Protein AF-A0A6P1D2X2-F1 (afdb_monomer)

Secondary structure (DSSP, 8-state):
---PPPPPPPBPTT-B-EEEE-SSEEEEEEEBTTS-EEEEEEESSS--B---EES-SS--B-TT-BEEEEEETTEEEEEEEBTTS-EEEEEEETT-PPPPPEEEPBSPBPTTS-EEEEEETTEEEEEEEBTTS-EEEEEESSSSS---BEE---------------PPPPP-PPPP-

pLDDT: mean 82.68, std 16.11, range [37.94, 97.38]

Radius of gyration: 24.92 Å; Cα contacts (8 Å, |Δi|>4): 404; chains: 1; bounding box: 84×67×64 Å

Nearest PDB structures (foldseek):
  7c37-assembly1_A  TM=6.778E-01  e=1.440E-03  Orbilia oligospora ATCC 24927
  4a08-assembly1_A  TM=5.920E-01  e=8.560E-02  Homo sapiens
  1mz5-assembly1_A  TM=5.618E-01  e=4.188E-02  Trypanosoma rangeli
  6dsz-assembly2_B  TM=4.870E-01  e=1.163E-01  Homo sapiens
  6vbu-assembly1_7  TM=4.696E-01  e=3.068E-01  Bos taurus

Foldseek 3Di:
DPPPDPPAFAFQPLWDKEWDDDPFKIWIWTAGPQQWIWIWIAGPVHGDIHDIATQADPARQDSLWAKYWEDAPQKIKIWIQGPQQWIWIWMDGHVGHIDHIDTAAAARFDSNFHKYKYQDPQGIKIWTAGPVGFIWIWGDNHRPDIDHTGTDDDPPPPPDPDDPPPDDDDDDDDDDD

Structure (mmCIF, N/CA/C/O backbone):
data_AF-A0A6P1D2X2-F1
#
_entry.id   AF-A0A6P1D2X2-F1
#
loop_
_atom_site.group_PDB
_atom_site.id
_atom_site.type_symbol
_atom_site.label_atom_id
_atom_site.label_alt_id
_atom_site.label_comp_id
_atom_site.label_asym_id
_atom_site.label_entity_id
_atom_site.label_seq_id
_atom_site.pdbx_PDB_ins_code
_atom_site.Cartn_x
_atom_site.Cartn_y
_atom_site.Cartn_z
_atom_site.occupancy
_atom_site.B_iso_or_equiv
_atom_site.auth_seq_id
_atom_site.auth_comp_id
_atom_site.auth_asym_id
_atom_site.auth_atom_id
_atom_site.pdbx_PDB_model_num
ATOM 1 N N . MET A 1 1 ? 23.076 -18.087 -27.724 1.00 41.69 1 MET A N 1
ATOM 2 C CA . MET A 1 1 ? 21.926 -18.145 -26.799 1.00 41.69 1 MET A CA 1
ATOM 3 C C . MET A 1 1 ? 21.366 -16.744 -26.681 1.00 41.69 1 MET A C 1
ATOM 5 O O . MET A 1 1 ? 22.052 -15.882 -26.153 1.00 41.69 1 MET A O 1
ATOM 9 N N . VAL A 1 2 ? 20.191 -16.488 -27.254 1.00 37.94 2 VAL A N 1
ATOM 10 C CA . VAL A 1 2 ? 19.490 -15.216 -27.047 1.00 37.94 2 VAL A CA 1
ATOM 11 C C . VAL A 1 2 ? 18.830 -15.334 -25.680 1.00 37.94 2 VAL A C 1
ATOM 13 O O . VAL A 1 2 ? 17.898 -16.116 -25.519 1.00 37.94 2 VAL A O 1
ATOM 16 N N . SER A 1 3 ? 19.379 -14.650 -24.677 1.00 42.06 3 SER A N 1
ATOM 17 C CA . SER A 1 3 ? 18.699 -14.500 -23.394 1.00 42.06 3 SER A CA 1
ATOM 18 C C . SER A 1 3 ? 17.451 -13.674 -23.674 1.00 42.06 3 SER A C 1
ATOM 20 O O . SER A 1 3 ? 17.563 -12.496 -24.009 1.00 42.06 3 SER A O 1
ATOM 22 N N . ALA A 1 4 ? 16.276 -14.301 -23.631 1.00 45.00 4 ALA A N 1
ATOM 23 C CA . ALA A 1 4 ? 15.026 -13.561 -23.645 1.00 45.00 4 ALA A CA 1
ATOM 24 C C . ALA A 1 4 ? 15.071 -12.583 -22.465 1.00 45.00 4 ALA A C 1
ATOM 26 O O . ALA A 1 4 ? 15.400 -12.985 -21.346 1.00 45.00 4 ALA A O 1
ATOM 27 N N . LEU A 1 5 ? 14.811 -11.299 -22.725 1.00 46.22 5 LEU A N 1
ATOM 28 C CA . LEU A 1 5 ? 14.536 -10.349 -21.651 1.00 46.22 5 LEU A CA 1
ATOM 29 C C . LEU A 1 5 ? 13.435 -10.970 -20.778 1.00 46.22 5 LEU A C 1
ATOM 31 O O . LEU A 1 5 ? 12.485 -11.519 -21.349 1.00 46.22 5 LEU A O 1
ATOM 35 N N . PRO A 1 6 ? 13.554 -10.953 -19.438 1.00 49.97 6 PRO A N 1
ATOM 36 C CA . PRO A 1 6 ? 12.459 -11.411 -18.599 1.00 49.97 6 PRO A CA 1
ATOM 37 C C . PRO A 1 6 ? 11.211 -10.630 -19.011 1.00 49.97 6 PRO A C 1
ATOM 39 O O . PRO A 1 6 ? 11.252 -9.402 -19.112 1.00 49.97 6 PRO A O 1
ATOM 42 N N . ALA A 1 7 ? 10.139 -11.349 -19.346 1.00 63.25 7 ALA A N 1
ATOM 43 C CA . ALA A 1 7 ? 8.885 -10.720 -19.724 1.00 63.25 7 ALA A CA 1
ATOM 44 C C . ALA A 1 7 ? 8.462 -9.789 -18.583 1.00 63.25 7 ALA A C 1
ATOM 46 O O . ALA A 1 7 ? 8.451 -10.198 -17.419 1.00 63.25 7 ALA A O 1
ATOM 47 N N . LEU A 1 8 ? 8.173 -8.529 -18.910 1.00 69.88 8 LEU A N 1
ATOM 48 C CA . LEU A 1 8 ? 7.633 -7.602 -17.925 1.00 69.88 8 LEU A CA 1
ATOM 49 C C . LEU A 1 8 ? 6.311 -8.181 -17.395 1.00 69.88 8 LEU A C 1
ATOM 51 O O . LEU A 1 8 ? 5.526 -8.695 -18.197 1.00 69.88 8 LEU A O 1
ATOM 55 N N . PRO A 1 9 ? 6.060 -8.113 -16.077 1.00 79.94 9 PRO A N 1
ATOM 56 C CA . PRO A 1 9 ? 4.808 -8.591 -15.502 1.00 79.94 9 PRO A CA 1
ATOM 57 C C . PRO A 1 9 ? 3.631 -7.865 -16.160 1.00 79.94 9 PRO A C 1
ATOM 59 O O . PRO A 1 9 ? 3.657 -6.639 -16.316 1.00 79.94 9 PRO A O 1
ATOM 62 N N . MET A 1 10 ? 2.603 -8.614 -16.559 1.00 86.19 10 MET A N 1
ATOM 63 C CA . MET A 1 10 ? 1.415 -8.033 -17.177 1.00 86.19 10 MET A CA 1
ATOM 64 C C . MET A 1 10 ? 0.509 -7.466 -16.082 1.00 86.19 10 MET A C 1
ATOM 66 O O . MET A 1 10 ? 0.106 -8.176 -15.164 1.00 86.19 10 MET A O 1
ATOM 70 N N . MET A 1 11 ? 0.225 -6.164 -16.146 1.00 86.69 11 MET A N 1
ATOM 71 C CA . MET A 1 11 ? -0.654 -5.501 -15.178 1.00 86.69 11 MET A CA 1
ATOM 72 C C . MET A 1 11 ? -2.118 -5.806 -15.488 1.00 86.69 11 MET A C 1
ATOM 74 O O . MET A 1 11 ? -2.521 -5.766 -16.651 1.00 86.69 11 MET A O 1
ATOM 78 N N . VAL A 1 12 ? -2.933 -6.038 -14.455 1.00 83.62 12 VAL A N 1
ATOM 79 C CA . VAL A 1 12 ? -4.375 -6.239 -14.653 1.00 83.62 12 VAL A CA 1
ATOM 80 C C . VAL A 1 12 ? -4.999 -4.938 -15.155 1.00 83.62 12 VAL A C 1
ATOM 82 O O . VAL A 1 12 ? -4.822 -3.888 -14.543 1.00 83.62 12 VAL A O 1
ATOM 85 N N . ALA A 1 13 ? -5.801 -4.992 -16.220 1.00 83.75 13 ALA A N 1
ATOM 86 C CA . ALA A 1 13 ? -6.478 -3.805 -16.759 1.00 83.75 13 ALA A CA 1
ATOM 87 C C . ALA A 1 13 ? -7.433 -3.127 -15.751 1.00 83.75 13 ALA A C 1
ATOM 89 O O . ALA A 1 13 ? -7.709 -1.934 -15.856 1.00 83.75 13 ALA A O 1
ATOM 90 N N . THR A 1 14 ? -7.939 -3.883 -14.773 1.00 81.12 14 THR A N 1
ATOM 91 C CA . THR A 1 14 ? -8.792 -3.389 -13.682 1.00 81.12 14 THR A CA 1
ATOM 92 C C . THR A 1 14 ? -8.010 -2.974 -12.439 1.00 81.12 14 THR A C 1
ATOM 94 O O . THR A 1 14 ? -8.631 -2.527 -11.471 1.00 81.12 14 THR A O 1
ATOM 97 N N . ALA A 1 15 ? -6.681 -3.134 -12.432 1.00 80.19 15 ALA A N 1
ATOM 98 C CA . ALA A 1 15 ? -5.858 -2.736 -11.302 1.00 80.19 15 ALA A CA 1
ATOM 99 C C . ALA A 1 15 ? -6.042 -1.242 -11.028 1.00 80.19 15 ALA A C 1
ATOM 101 O O . ALA A 1 15 ? -6.120 -0.415 -11.939 1.00 80.19 15 ALA A O 1
ATOM 102 N N . ARG A 1 16 ? -6.086 -0.892 -9.744 1.00 86.31 16 ARG A N 1
ATOM 103 C CA . ARG A 1 16 ? -6.098 0.496 -9.286 1.00 86.31 16 ARG A CA 1
ATOM 104 C C . ARG A 1 16 ? -4.683 0.848 -8.837 1.00 86.31 16 ARG A C 1
ATOM 106 O O . ARG A 1 16 ? -4.340 0.534 -7.693 1.00 86.31 16 ARG A O 1
ATOM 113 N N . PRO A 1 17 ? -3.846 1.419 -9.725 1.00 90.69 17 PRO A N 1
ATOM 114 C CA . PRO A 1 17 ? -2.481 1.747 -9.366 1.00 90.69 17 PRO A CA 1
ATOM 115 C C . PRO A 1 17 ? -2.463 2.861 -8.324 1.00 90.69 17 PRO A C 1
ATOM 117 O O . PRO A 1 17 ? -3.339 3.730 -8.307 1.00 90.69 17 PRO A O 1
ATOM 120 N N . ALA A 1 18 ? -1.423 2.865 -7.503 1.00 94.12 18 ALA A N 1
ATOM 121 C CA . ALA A 1 18 ? -1.129 3.965 -6.602 1.00 94.12 18 ALA A CA 1
ATOM 122 C C . ALA A 1 18 ? 0.206 4.599 -6.964 1.00 94.12 18 ALA A C 1
ATOM 124 O O . ALA A 1 18 ? 1.121 3.928 -7.444 1.00 94.12 18 ALA A O 1
ATOM 125 N N . ILE A 1 19 ? 0.302 5.904 -6.731 1.00 94.75 19 ILE A N 1
ATOM 126 C CA . ILE A 1 19 ? 1.467 6.698 -7.101 1.00 94.75 19 ILE A CA 1
ATOM 127 C C . ILE A 1 19 ? 2.018 7.450 -5.898 1.00 94.75 19 ILE A C 1
ATOM 129 O O . ILE A 1 19 ? 1.267 7.928 -5.052 1.00 94.75 19 ILE A O 1
ATOM 133 N N . ALA A 1 20 ? 3.332 7.622 -5.878 1.00 94.31 20 ALA A N 1
ATOM 134 C CA . ALA A 1 20 ? 4.015 8.576 -5.024 1.00 94.31 20 ALA A CA 1
ATOM 135 C C . ALA A 1 20 ? 5.017 9.337 -5.885 1.00 94.31 20 ALA A C 1
ATOM 137 O O . ALA A 1 20 ? 5.786 8.741 -6.635 1.00 94.31 20 ALA A O 1
ATOM 138 N N . ALA A 1 21 ? 5.004 10.662 -5.802 1.00 90.94 21 ALA A N 1
ATOM 139 C CA . ALA A 1 21 ? 5.807 11.502 -6.678 1.00 90.94 21 ALA A CA 1
ATOM 140 C C . ALA A 1 21 ? 6.856 12.293 -5.898 1.00 90.94 21 ALA A C 1
ATOM 142 O O . ALA A 1 21 ? 6.635 12.737 -4.772 1.00 90.94 21 ALA A O 1
ATOM 143 N N . THR A 1 22 ? 7.990 12.510 -6.549 1.00 87.62 22 THR A N 1
ATOM 144 C CA . THR A 1 22 ? 8.972 13.539 -6.209 1.00 87.62 22 THR A CA 1
ATOM 145 C C . THR A 1 22 ? 9.021 14.566 -7.340 1.00 87.62 22 THR A C 1
ATOM 147 O O . THR A 1 22 ? 8.297 14.462 -8.333 1.00 87.62 22 THR A O 1
ATOM 150 N N . ALA A 1 23 ? 9.905 15.559 -7.230 1.00 86.06 23 ALA A N 1
ATOM 151 C CA . ALA A 1 23 ? 10.109 16.524 -8.306 1.00 86.06 23 ALA A CA 1
ATOM 152 C C . ALA A 1 23 ? 10.552 15.870 -9.633 1.00 86.06 23 ALA A C 1
ATOM 154 O O . ALA A 1 23 ? 10.203 16.383 -10.693 1.00 86.06 23 ALA A O 1
ATOM 155 N N . GLN A 1 24 ? 11.286 14.750 -9.579 1.00 85.44 24 GLN A N 1
ATOM 156 C CA . GLN A 1 24 ? 11.957 14.157 -10.747 1.00 85.44 24 GLN A CA 1
ATOM 157 C C . GLN A 1 24 ? 11.439 12.769 -11.141 1.00 85.44 24 GLN A C 1
ATOM 159 O O . GLN A 1 24 ? 11.715 12.288 -12.236 1.00 85.44 24 GLN A O 1
ATOM 164 N N . ARG A 1 25 ? 10.683 12.109 -10.263 1.00 88.44 25 ARG A N 1
ATOM 165 C CA . ARG A 1 25 ? 10.304 10.701 -10.420 1.00 88.44 25 ARG A CA 1
ATOM 166 C C . ARG A 1 25 ? 8.896 10.457 -9.907 1.00 88.44 25 ARG A C 1
ATOM 168 O O . ARG A 1 25 ? 8.524 11.002 -8.868 1.00 88.44 25 ARG A O 1
ATOM 175 N N . ILE A 1 26 ? 8.157 9.604 -10.605 1.00 92.56 26 ILE A N 1
ATOM 176 C CA . ILE A 1 26 ? 6.896 9.030 -10.135 1.00 92.56 26 ILE A CA 1
ATOM 177 C C . ILE A 1 26 ? 7.160 7.558 -9.843 1.00 92.56 26 ILE A C 1
ATOM 179 O O . ILE A 1 26 ? 7.560 6.814 -10.729 1.00 92.56 26 ILE A O 1
ATOM 183 N N . ASP A 1 27 ? 6.962 7.137 -8.604 1.00 94.06 27 ASP A N 1
ATOM 184 C CA . ASP A 1 27 ? 6.891 5.726 -8.255 1.00 94.06 27 ASP A CA 1
ATOM 185 C C . ASP A 1 27 ? 5.449 5.263 -8.395 1.00 94.06 27 ASP A C 1
ATOM 187 O O . ASP A 1 27 ? 4.528 5.944 -7.941 1.00 94.06 27 ASP A O 1
ATOM 191 N N . VAL A 1 28 ? 5.261 4.108 -9.023 1.00 93.88 28 VAL A N 1
ATOM 192 C CA . VAL A 1 28 ? 3.957 3.478 -9.203 1.00 93.88 28 VAL A CA 1
ATOM 193 C C . VAL A 1 28 ? 3.996 2.105 -8.557 1.00 93.88 28 VAL A C 1
ATOM 195 O O . VAL A 1 28 ? 5.006 1.409 -8.667 1.00 93.88 28 VAL A O 1
ATOM 198 N N . ILE A 1 29 ? 2.901 1.708 -7.913 1.00 93.44 29 ILE A N 1
ATOM 199 C CA . ILE A 1 29 ? 2.604 0.302 -7.642 1.00 93.44 29 ILE A CA 1
ATOM 200 C C . ILE A 1 29 ? 1.325 -0.111 -8.358 1.00 93.44 29 ILE A C 1
ATOM 202 O O . ILE A 1 29 ? 0.387 0.678 -8.481 1.00 93.44 29 ILE A O 1
ATOM 206 N N . ALA A 1 30 ? 1.290 -1.355 -8.814 1.00 91.38 30 ALA A N 1
ATOM 207 C CA . ALA A 1 30 ? 0.123 -1.964 -9.431 1.00 91.38 30 ALA A CA 1
ATOM 208 C C . ALA A 1 30 ? 0.127 -3.480 -9.203 1.00 91.38 30 ALA A C 1
ATOM 210 O O . ALA A 1 30 ? 1.163 -4.070 -8.889 1.00 91.38 30 ALA A 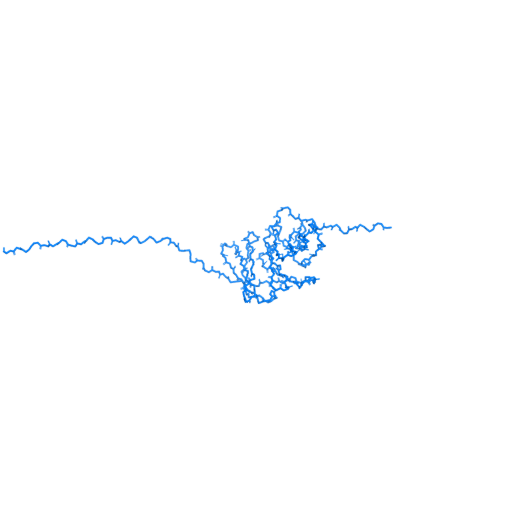O 1
ATOM 211 N N . VAL A 1 31 ? -1.048 -4.092 -9.348 1.00 89.69 31 VAL A N 1
ATOM 212 C CA . VAL A 1 31 ? -1.236 -5.543 -9.238 1.00 89.69 31 VAL A CA 1
ATOM 213 C C . VAL A 1 31 ? -1.137 -6.171 -10.632 1.00 89.69 31 VAL A C 1
ATOM 215 O O . VAL A 1 31 ? -1.746 -5.670 -11.583 1.00 89.69 31 VAL A O 1
ATOM 218 N N . CYS A 1 32 ? -0.373 -7.256 -10.756 1.00 88.56 32 CYS A N 1
ATOM 219 C CA . CYS A 1 32 ? -0.257 -8.042 -11.986 1.00 88.56 32 CYS A CA 1
ATOM 220 C C . CYS A 1 32 ? -1.317 -9.154 -12.082 1.00 88.56 32 CYS A C 1
ATOM 222 O O . CYS A 1 32 ? -2.022 -9.430 -11.111 1.00 88.56 32 CYS A O 1
ATOM 224 N N . GLU A 1 33 ? -1.454 -9.783 -13.252 1.00 86.56 33 GLU A N 1
ATOM 225 C CA . GLU A 1 33 ? -2.435 -10.859 -13.504 1.00 86.56 33 GLU A CA 1
ATOM 226 C C . GLU A 1 33 ? -2.302 -12.044 -12.549 1.00 86.56 33 GLU A C 1
ATOM 228 O O . GLU A 1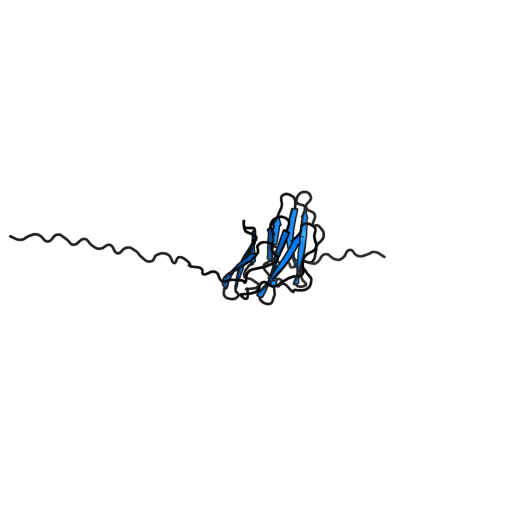 33 ? -3.295 -12.671 -12.183 1.00 86.56 33 GLU A O 1
ATOM 233 N N . GLU A 1 34 ? -1.090 -12.303 -12.076 1.00 83.56 34 GLU A N 1
ATOM 234 C CA . GLU A 1 34 ? -0.793 -13.356 -11.116 1.00 83.56 34 GLU A CA 1
ATOM 235 C C . GLU A 1 34 ? -1.135 -12.967 -9.663 1.00 83.56 34 GLU A C 1
ATOM 237 O O . GLU A 1 34 ? -0.948 -13.773 -8.754 1.00 83.56 34 GLU A O 1
ATOM 242 N N . GLY A 1 35 ? -1.641 -11.749 -9.428 1.00 85.25 35 GLY A N 1
ATOM 243 C CA . GLY A 1 35 ? -2.075 -11.265 -8.115 1.00 85.25 35 GLY A CA 1
ATOM 244 C C . GLY A 1 35 ? -0.954 -10.702 -7.240 1.00 85.25 35 GLY A C 1
ATOM 245 O O . GLY A 1 35 ? -1.153 -10.511 -6.044 1.00 85.25 35 GLY A O 1
ATOM 246 N N . TRP A 1 36 ? 0.229 -10.424 -7.790 1.00 87.94 36 TRP A N 1
ATOM 247 C CA . TRP A 1 36 ? 1.343 -9.842 -7.034 1.00 87.94 36 TRP A CA 1
ATOM 248 C C . TRP A 1 36 ? 1.419 -8.333 -7.217 1.00 87.94 36 TRP A C 1
ATOM 250 O O . TRP A 1 36 ? 1.073 -7.792 -8.269 1.00 87.94 36 TRP A O 1
ATOM 260 N N . LEU A 1 37 ? 1.935 -7.645 -6.201 1.00 90.88 37 LEU A N 1
ATOM 261 C CA . LEU A 1 37 ? 2.275 -6.233 -6.313 1.00 90.88 37 LEU A CA 1
ATOM 262 C C . LEU A 1 37 ? 3.636 -6.058 -6.980 1.00 90.88 37 LEU A C 1
ATOM 264 O O . LEU A 1 37 ? 4.632 -6.662 -6.581 1.00 90.88 37 LEU A O 1
ATOM 268 N N . TYR A 1 38 ? 3.687 -5.140 -7.933 1.00 92.69 38 TYR A N 1
ATOM 269 C CA . TYR A 1 38 ? 4.918 -4.664 -8.542 1.00 92.69 38 TYR A CA 1
ATOM 270 C C . TYR A 1 38 ? 5.035 -3.160 -8.382 1.00 92.69 38 TYR A C 1
ATOM 272 O O . TYR A 1 38 ? 4.046 -2.438 -8.478 1.00 92.69 38 TYR A O 1
ATOM 280 N N . SER A 1 39 ? 6.263 -2.694 -8.174 1.00 93.62 39 SER A N 1
ATOM 281 C CA . SER A 1 39 ? 6.616 -1.284 -8.232 1.00 93.62 39 SER A CA 1
ATOM 282 C C . SER A 1 39 ? 7.479 -1.005 -9.446 1.00 93.62 39 SER A C 1
ATOM 284 O O . SER A 1 39 ? 8.409 -1.768 -9.706 1.00 93.62 39 SER A O 1
ATOM 286 N N . PHE A 1 40 ? 7.273 0.121 -10.104 1.00 92.44 40 PHE A N 1
ATOM 287 C CA . PHE A 1 40 ? 8.157 0.589 -11.164 1.00 92.44 40 PHE A CA 1
ATOM 288 C C . PHE A 1 40 ? 8.217 2.117 -11.146 1.00 92.44 40 PHE A C 1
ATOM 290 O O . PHE A 1 40 ? 7.216 2.776 -10.845 1.00 92.44 40 PHE A O 1
ATOM 297 N N . PRO A 1 41 ? 9.388 2.704 -11.424 1.00 92.12 41 PRO A N 1
ATOM 298 C CA . PRO A 1 41 ? 9.505 4.140 -11.562 1.00 92.12 41 PRO A CA 1
ATOM 299 C C . PRO A 1 41 ? 9.165 4.598 -12.974 1.00 92.12 41 PRO A C 1
ATOM 301 O O . PRO A 1 41 ? 9.413 3.900 -13.955 1.00 92.12 41 PRO A O 1
ATOM 304 N N . ILE A 1 42 ? 8.674 5.823 -13.064 1.00 91.44 42 ILE A N 1
ATOM 305 C CA . ILE A 1 42 ? 8.564 6.588 -14.296 1.00 91.44 42 ILE A CA 1
ATOM 306 C C . ILE A 1 42 ? 9.433 7.829 -14.111 1.00 91.44 42 ILE A C 1
ATOM 308 O O . ILE A 1 42 ? 9.210 8.630 -13.193 1.00 91.44 42 ILE A O 1
ATOM 312 N N . ASP A 1 43 ? 10.447 7.966 -14.963 1.00 87.50 43 ASP A N 1
ATOM 313 C CA . ASP A 1 43 ? 11.233 9.194 -15.045 1.00 87.50 43 ASP A CA 1
ATOM 314 C C . ASP A 1 43 ? 10.345 10.296 -15.635 1.00 87.50 43 ASP A C 1
ATOM 316 O O . ASP A 1 43 ? 9.701 10.126 -16.670 1.00 87.50 43 ASP A O 1
ATOM 320 N N . ARG A 1 44 ? 10.236 11.423 -14.927 1.00 80.62 44 ARG A N 1
ATOM 321 C CA . ARG A 1 44 ? 9.342 12.509 -15.335 1.00 80.62 44 ARG A CA 1
ATOM 322 C C . ARG A 1 44 ? 9.913 13.325 -16.500 1.00 80.62 44 ARG A C 1
ATOM 324 O O . ARG A 1 44 ? 9.147 13.919 -17.256 1.00 80.62 44 ARG A O 1
ATOM 331 N N . VAL A 1 45 ? 11.235 13.416 -16.602 1.00 81.50 45 VAL A N 1
ATOM 332 C CA . VAL A 1 45 ? 11.940 14.232 -17.596 1.00 81.50 45 VAL A CA 1
ATOM 333 C C . VAL A 1 45 ? 12.013 13.492 -18.927 1.00 81.50 45 VAL A C 1
ATOM 335 O O . VAL A 1 45 ? 11.785 14.092 -19.976 1.00 81.50 45 VAL A O 1
ATOM 338 N N . ASN A 1 46 ? 12.273 12.188 -18.881 1.00 82.75 46 ASN A N 1
ATOM 339 C CA . ASN A 1 46 ? 12.212 11.299 -20.029 1.00 82.75 46 ASN A CA 1
ATOM 340 C C . ASN A 1 46 ? 11.245 10.154 -19.702 1.00 82.75 46 ASN A C 1
ATOM 342 O O . ASN A 1 46 ? 11.681 9.230 -19.024 1.00 82.75 46 ASN A O 1
ATOM 346 N N . PRO A 1 47 ? 9.967 10.206 -20.134 1.00 76.12 47 PRO A N 1
ATOM 347 C CA . PRO A 1 47 ? 8.912 9.270 -19.735 1.00 76.12 47 PRO A CA 1
ATOM 348 C C . PRO A 1 47 ? 9.180 7.850 -20.241 1.00 76.12 47 PRO A C 1
ATOM 350 O O . PRO A 1 47 ? 8.588 7.364 -21.202 1.00 76.12 47 PRO A O 1
ATOM 353 N N . ALA A 1 48 ? 10.094 7.188 -19.551 1.00 84.81 48 ALA A N 1
ATOM 354 C CA . ALA A 1 48 ? 10.481 5.809 -19.696 1.00 84.81 48 ALA A CA 1
ATOM 355 C C . ALA A 1 48 ? 10.131 5.094 -18.391 1.00 84.81 48 ALA A C 1
ATOM 357 O O . ALA A 1 48 ? 10.374 5.600 -17.290 1.00 84.81 48 ALA A O 1
ATOM 358 N N . ILE A 1 49 ? 9.537 3.914 -18.534 1.00 86.44 49 ILE A N 1
ATOM 359 C CA . ILE A 1 49 ? 9.276 3.013 -17.417 1.00 86.44 49 ILE A CA 1
ATOM 360 C C . ILE A 1 49 ? 10.605 2.341 -17.079 1.00 86.44 49 ILE A C 1
ATOM 362 O O . ILE A 1 49 ? 11.217 1.715 -17.945 1.00 86.44 49 ILE A O 1
ATOM 366 N N . GLY A 1 50 ? 11.071 2.515 -15.845 1.00 86.06 50 GLY A N 1
ATOM 367 C CA . GLY A 1 50 ? 12.245 1.806 -15.347 1.00 86.06 50 GLY A CA 1
ATOM 368 C C . GLY A 1 50 ? 11.916 0.372 -14.937 1.00 86.06 50 GLY A C 1
ATOM 369 O O . GLY A 1 50 ? 10.778 -0.084 -15.049 1.00 86.06 50 GLY A O 1
ATOM 370 N N . ASP A 1 51 ? 12.917 -0.336 -14.426 1.00 87.88 51 ASP A N 1
ATOM 371 C CA . ASP A 1 51 ? 12.774 -1.755 -14.103 1.00 87.88 51 ASP A CA 1
ATOM 372 C C . ASP A 1 51 ? 11.687 -2.013 -13.049 1.00 87.88 51 ASP A C 1
ATOM 374 O O . ASP A 1 51 ? 11.654 -1.396 -11.975 1.00 87.88 51 ASP A O 1
ATOM 378 N N . ALA A 1 52 ? 10.803 -2.965 -13.355 1.00 90.31 52 ALA A N 1
ATOM 379 C CA . ALA A 1 52 ? 9.781 -3.425 -12.430 1.00 90.31 52 ALA A CA 1
ATOM 380 C C . ALA A 1 52 ? 10.401 -4.301 -11.331 1.00 90.31 52 ALA A C 1
ATOM 382 O O . ALA A 1 52 ? 11.168 -5.225 -11.594 1.00 90.31 52 ALA A O 1
ATOM 383 N N . GLN A 1 53 ? 10.027 -4.030 -10.085 1.00 91.94 53 GLN A N 1
ATOM 384 C CA . GLN A 1 53 ? 10.452 -4.769 -8.901 1.00 91.94 53 GLN A CA 1
ATOM 385 C C . GLN A 1 53 ? 9.228 -5.355 -8.208 1.00 91.94 53 GLN A C 1
ATOM 387 O O . GLN A 1 53 ? 8.278 -4.624 -7.926 1.00 91.94 53 GLN A O 1
ATOM 392 N N . ALA A 1 54 ? 9.259 -6.647 -7.888 1.00 91.25 54 ALA A N 1
ATOM 393 C CA . ALA A 1 54 ? 8.222 -7.253 -7.062 1.00 91.25 54 ALA A CA 1
ATOM 394 C C . ALA A 1 54 ? 8.228 -6.634 -5.653 1.00 91.25 54 ALA A C 1
ATOM 396 O O . ALA A 1 54 ? 9.287 -6.472 -5.039 1.00 91.25 54 ALA A O 1
ATOM 397 N N . VAL A 1 55 ? 7.047 -6.311 -5.131 1.00 90.69 55 VAL A N 1
ATOM 398 C CA . VAL A 1 55 ? 6.835 -5.792 -3.772 1.00 90.69 55 VAL A CA 1
ATOM 399 C C . VAL A 1 55 ? 6.594 -6.983 -2.848 1.00 90.69 55 VAL A C 1
ATOM 401 O O . VAL A 1 55 ? 5.499 -7.176 -2.343 1.00 90.69 55 VAL A O 1
ATOM 404 N N . GLY A 1 56 ? 7.607 -7.836 -2.690 1.00 80.19 56 GLY A N 1
ATOM 405 C CA . GLY A 1 56 ? 7.478 -9.111 -1.980 1.00 80.19 56 GLY A CA 1
ATOM 406 C C . GLY A 1 56 ? 6.653 -10.157 -2.748 1.00 80.19 56 GLY A C 1
ATOM 407 O O . GLY A 1 56 ? 5.593 -9.877 -3.296 1.00 80.19 56 GLY A O 1
ATOM 408 N N . LEU A 1 57 ? 7.143 -11.399 -2.783 1.00 73.00 57 LEU A N 1
ATOM 409 C CA . LEU A 1 57 ? 6.503 -12.520 -3.487 1.00 73.00 57 LEU A CA 1
ATOM 410 C C . LEU A 1 57 ? 5.889 -13.537 -2.517 1.00 73.00 57 LEU A C 1
ATOM 412 O O . LEU A 1 57 ? 5.961 -14.742 -2.740 1.00 73.00 57 LEU A O 1
ATOM 416 N N . SER A 1 58 ? 5.280 -13.068 -1.424 1.00 76.44 58 SER A N 1
ATOM 417 C CA . SER A 1 58 ? 4.623 -13.952 -0.446 1.00 76.44 58 SER A CA 1
ATOM 418 C C . SER A 1 58 ? 3.108 -13.783 -0.267 1.00 76.44 58 SER A C 1
ATOM 420 O O . SER A 1 58 ? 2.503 -14.646 0.364 1.00 76.44 58 SER A O 1
ATOM 422 N N . VAL A 1 59 ? 2.478 -12.724 -0.794 1.00 77.81 59 VAL A N 1
ATOM 423 C CA . VAL A 1 59 ? 1.037 -12.482 -0.627 1.00 77.81 59 VAL A CA 1
ATOM 424 C C . VAL A 1 59 ? 0.322 -12.232 -1.954 1.00 77.81 59 VAL A C 1
ATOM 426 O O . VAL A 1 59 ? 0.734 -11.371 -2.729 1.00 77.81 59 VAL A O 1
ATOM 429 N N . LEU A 1 60 ? -0.786 -12.953 -2.162 1.00 80.69 60 LEU A N 1
ATOM 430 C CA . LEU A 1 60 ? -1.731 -12.702 -3.246 1.00 80.69 60 LEU A CA 1
ATOM 431 C C . LEU A 1 60 ? -2.643 -11.532 -2.882 1.00 80.69 60 LEU A C 1
ATOM 433 O O . LEU A 1 60 ? -3.469 -11.600 -1.970 1.00 80.69 60 LEU A O 1
ATOM 437 N N . VAL A 1 61 ? -2.489 -10.456 -3.630 1.00 79.56 61 VAL A N 1
ATOM 438 C CA . VAL A 1 61 ? -3.315 -9.264 -3.571 1.00 79.56 61 VAL A CA 1
ATOM 439 C C . VAL A 1 61 ? -4.447 -9.418 -4.584 1.00 79.56 61 VAL A C 1
ATOM 441 O O . VAL A 1 61 ? -4.244 -9.891 -5.702 1.00 79.56 61 VAL A O 1
ATOM 444 N N . SER A 1 62 ? -5.668 -9.055 -4.186 1.00 68.12 62 SER A N 1
ATOM 445 C CA . SER A 1 62 ? -6.822 -9.127 -5.088 1.00 68.12 62 SER A CA 1
ATOM 446 C C . SER A 1 62 ? -6.559 -8.304 -6.356 1.00 68.12 62 SER A C 1
ATOM 448 O O . SER A 1 62 ? -6.028 -7.200 -6.289 1.00 68.12 62 SER A O 1
ATOM 450 N N . SER A 1 63 ? -6.979 -8.784 -7.526 1.00 66.44 63 SER A N 1
ATOM 451 C CA . SER A 1 63 ? -6.920 -7.998 -8.772 1.00 66.44 63 SER A CA 1
ATOM 452 C C . SER A 1 63 ? -7.857 -6.779 -8.755 1.00 66.44 63 SER A C 1
ATOM 454 O O . SER A 1 63 ? -7.708 -5.855 -9.557 1.00 66.44 63 SER A O 1
ATOM 456 N N . PHE A 1 64 ? -8.804 -6.759 -7.811 1.00 66.62 64 PHE A N 1
ATOM 457 C CA . PHE A 1 64 ? -9.641 -5.608 -7.470 1.00 66.62 64 PHE A CA 1
ATOM 458 C C . PHE A 1 64 ? -9.079 -4.783 -6.310 1.00 66.62 64 PHE A C 1
ATOM 460 O O . PHE A 1 64 ? -9.674 -3.758 -5.966 1.00 66.62 64 PHE A O 1
ATOM 467 N N . ALA A 1 65 ? -7.972 -5.223 -5.702 1.00 67.50 65 ALA A N 1
ATOM 468 C CA . ALA A 1 65 ? -7.417 -4.580 -4.530 1.00 67.50 65 ALA A CA 1
ATOM 469 C C . ALA A 1 65 ? -7.108 -3.124 -4.830 1.00 67.50 65 ALA A C 1
ATOM 471 O O . ALA A 1 65 ? -6.444 -2.754 -5.803 1.00 67.50 65 ALA A O 1
ATOM 472 N N . THR A 1 66 ? -7.572 -2.288 -3.924 1.00 80.69 66 THR A N 1
ATOM 473 C CA . THR A 1 66 ? -7.139 -0.909 -3.844 1.00 80.69 66 THR A CA 1
ATOM 474 C C . THR A 1 66 ? -5.767 -0.858 -3.199 1.00 80.69 66 THR A C 1
ATOM 476 O O . THR A 1 66 ? -5.558 -1.400 -2.112 1.00 80.69 66 THR A O 1
ATOM 479 N N . THR A 1 67 ? -4.840 -0.210 -3.892 1.00 92.25 67 THR A N 1
ATOM 480 C CA . THR A 1 67 ? -3.472 -0.010 -3.427 1.00 92.25 67 THR A CA 1
ATOM 481 C C . THR A 1 67 ? -3.289 1.435 -2.975 1.00 92.25 67 THR A C 1
ATOM 483 O O . THR A 1 67 ? -3.986 2.334 -3.449 1.00 92.25 67 THR A O 1
ATOM 486 N N . ALA A 1 68 ? -2.355 1.668 -2.059 1.00 95.44 68 ALA A N 1
ATOM 487 C CA . ALA A 1 68 ? -1.869 2.995 -1.717 1.00 95.44 68 ALA A CA 1
ATOM 488 C C . ALA A 1 68 ? -0.344 2.992 -1.700 1.00 95.44 68 ALA A C 1
ATOM 490 O O . ALA A 1 68 ? 0.292 2.021 -1.292 1.00 95.44 68 ALA A O 1
ATOM 491 N N . LEU A 1 69 ? 0.241 4.101 -2.130 1.00 96.81 69 LEU A N 1
ATOM 492 C CA . LEU A 1 69 ? 1.677 4.303 -2.139 1.00 96.81 69 LEU A CA 1
ATOM 493 C C . LEU A 1 69 ? 1.954 5.655 -1.519 1.00 96.81 69 LEU A C 1
ATOM 495 O O . LEU A 1 69 ? 1.404 6.667 -1.945 1.00 96.81 69 LEU A O 1
ATOM 499 N N . VAL A 1 70 ? 2.799 5.666 -0.502 1.00 96.12 70 VAL A N 1
ATOM 500 C CA . VAL A 1 70 ? 3.128 6.883 0.226 1.00 96.12 70 VAL A CA 1
ATOM 501 C C . VAL A 1 70 ? 4.629 6.989 0.393 1.00 96.12 70 VAL A C 1
ATOM 503 O O . VAL A 1 70 ? 5.333 6.000 0.597 1.00 96.12 70 VAL A O 1
ATOM 506 N N . ARG A 1 71 ? 5.120 8.219 0.282 1.00 93.62 71 ARG A N 1
ATOM 507 C CA . ARG A 1 71 ? 6.516 8.562 0.503 1.00 93.62 71 ARG A CA 1
ATOM 508 C C . ARG A 1 71 ? 6.637 9.324 1.815 1.00 93.62 71 ARG A C 1
ATOM 510 O O . ARG A 1 71 ? 6.054 10.396 1.952 1.00 93.62 71 ARG A O 1
ATOM 517 N N . ALA A 1 72 ? 7.388 8.766 2.757 1.00 91.00 72 ALA A N 1
ATOM 518 C CA . ALA A 1 72 ? 7.683 9.360 4.055 1.00 91.00 72 ALA A CA 1
ATOM 519 C C . ALA A 1 72 ? 9.200 9.559 4.162 1.00 91.00 72 ALA A C 1
ATOM 521 O O . ALA A 1 72 ? 9.960 8.612 4.362 1.00 91.00 72 ALA A O 1
ATOM 522 N N . GLY A 1 73 ? 9.655 10.794 3.937 1.00 87.56 73 GLY A N 1
ATOM 523 C CA . GLY A 1 73 ? 11.080 11.079 3.763 1.00 87.56 73 GLY A CA 1
ATOM 524 C C . GLY A 1 73 ? 11.660 10.333 2.554 1.00 87.56 73 GLY A C 1
ATOM 525 O O . GLY A 1 73 ? 11.138 10.432 1.442 1.00 87.56 73 GLY A O 1
ATOM 526 N N . THR A 1 74 ? 12.734 9.578 2.777 1.00 88.25 74 THR A N 1
ATOM 527 C CA . THR A 1 74 ? 13.412 8.750 1.760 1.00 88.25 74 THR A CA 1
ATOM 528 C C . THR A 1 74 ? 12.799 7.361 1.598 1.00 88.25 74 THR A C 1
ATOM 530 O O . THR A 1 74 ? 13.286 6.563 0.798 1.00 88.25 74 THR A O 1
ATOM 533 N N . ARG A 1 75 ? 11.764 7.037 2.379 1.00 92.62 75 ARG A N 1
ATOM 534 C CA . ARG A 1 75 ? 11.135 5.721 2.373 1.00 92.62 75 ARG A CA 1
ATOM 535 C C . ARG A 1 75 ? 9.853 5.739 1.564 1.00 92.62 75 ARG A C 1
ATOM 537 O O . ARG A 1 75 ? 9.020 6.637 1.694 1.00 92.62 75 ARG A O 1
ATOM 544 N N . LEU A 1 76 ? 9.693 4.706 0.752 1.00 95.62 76 LEU A N 1
ATOM 545 C CA . LEU A 1 76 ? 8.477 4.404 0.026 1.00 95.62 76 LEU A CA 1
ATOM 546 C C . LEU A 1 76 ? 7.756 3.258 0.731 1.00 95.62 76 LEU A C 1
ATOM 548 O O . LEU A 1 76 ? 8.378 2.259 1.089 1.00 95.62 76 LEU A O 1
ATOM 552 N N . VAL A 1 77 ? 6.451 3.402 0.924 1.00 96.88 77 VAL A N 1
ATOM 553 C CA . VAL A 1 77 ? 5.626 2.435 1.647 1.00 96.88 77 VAL A CA 1
ATOM 554 C C . VAL A 1 77 ? 4.414 2.090 0.799 1.00 96.88 77 VAL A C 1
ATOM 556 O O . VAL A 1 77 ? 3.636 2.969 0.423 1.00 96.88 77 VAL A O 1
ATOM 559 N N . ALA A 1 78 ? 4.292 0.810 0.472 1.00 96.06 78 ALA A N 1
ATOM 560 C CA . ALA A 1 78 ? 3.203 0.245 -0.303 1.00 96.06 78 ALA A CA 1
ATOM 561 C C . ALA A 1 78 ? 2.198 -0.413 0.639 1.00 96.06 78 ALA A C 1
ATOM 563 O O . ALA A 1 78 ? 2.583 -1.160 1.539 1.00 96.06 78 ALA A O 1
ATOM 564 N N . LEU A 1 79 ? 0.918 -0.152 0.398 1.00 95.31 79 LEU A N 1
ATOM 565 C CA . LEU A 1 79 ? -0.191 -0.761 1.110 1.00 95.31 79 LEU A CA 1
ATOM 566 C C . LEU A 1 79 ? -1.174 -1.373 0.118 1.00 95.31 79 LEU A C 1
ATOM 568 O O . LEU A 1 79 ? -1.459 -0.780 -0.925 1.00 95.31 79 LEU A O 1
ATOM 572 N N . ALA A 1 80 ? -1.735 -2.526 0.462 1.00 93.25 80 ALA A N 1
ATOM 573 C CA . ALA A 1 80 ? -2.836 -3.128 -0.282 1.00 93.25 80 ALA A CA 1
ATOM 574 C C . ALA A 1 80 ? -3.691 -4.013 0.621 1.00 93.25 80 ALA A C 1
ATOM 576 O O . ALA A 1 80 ? -3.224 -4.488 1.654 1.00 93.25 80 ALA A O 1
ATOM 577 N N . VAL A 1 81 ? -4.932 -4.256 0.206 1.00 91.69 81 VAL A N 1
ATOM 578 C CA . VAL A 1 81 ? -5.788 -5.272 0.830 1.00 91.69 81 VAL A CA 1
ATOM 579 C C . VAL A 1 81 ? -5.613 -6.583 0.080 1.00 91.69 81 VAL A C 1
ATOM 581 O O . VAL A 1 81 ? -5.744 -6.620 -1.145 1.00 91.69 81 VAL A O 1
ATOM 584 N N . ASP A 1 82 ? -5.301 -7.656 0.796 1.00 90.62 82 ASP A N 1
ATOM 585 C CA . ASP A 1 82 ? -5.227 -8.981 0.191 1.00 90.62 82 ASP A CA 1
ATOM 586 C C . ASP A 1 82 ? -6.614 -9.612 -0.023 1.00 90.62 82 ASP A C 1
ATOM 588 O O . ASP A 1 82 ? -7.658 -9.037 0.291 1.00 90.62 82 ASP A O 1
ATOM 592 N N . ILE A 1 83 ? -6.632 -10.815 -0.596 1.00 87.12 83 ILE A N 1
ATOM 593 C CA . ILE A 1 83 ? -7.873 -11.563 -0.842 1.00 87.12 83 ILE A CA 1
ATOM 594 C C . ILE A 1 83 ? -8.605 -11.997 0.440 1.00 87.12 83 ILE A C 1
ATOM 596 O O . ILE A 1 83 ? -9.791 -12.308 0.376 1.00 87.12 83 ILE A O 1
ATOM 600 N N . GLU A 1 84 ? -7.923 -12.012 1.588 1.00 89.62 84 GLU A N 1
ATOM 601 C CA . GLU A 1 84 ? -8.490 -12.349 2.899 1.00 89.62 84 GLU A CA 1
ATOM 602 C C . GLU A 1 84 ? -9.030 -11.106 3.629 1.00 89.62 84 GLU A C 1
ATOM 604 O O . GLU A 1 84 ? -9.559 -11.216 4.734 1.00 89.62 84 GLU A O 1
ATOM 609 N N . GLY A 1 85 ? -8.920 -9.920 3.020 1.00 91.00 85 GLY A N 1
ATOM 610 C CA . GLY A 1 85 ? -9.346 -8.661 3.623 1.00 91.00 85 GLY A CA 1
ATOM 611 C C . GLY A 1 85 ? -8.328 -8.080 4.604 1.00 91.00 85 GLY A C 1
ATOM 612 O O . GLY A 1 85 ? -8.673 -7.198 5.383 1.00 91.00 85 GLY A O 1
ATOM 613 N N . GLN A 1 86 ? -7.076 -8.532 4.592 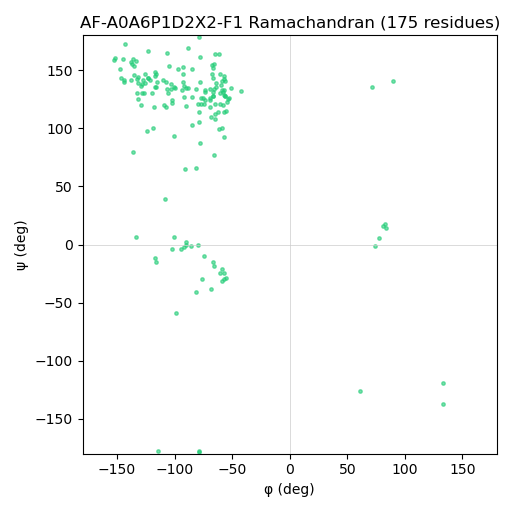1.00 93.00 86 GLN A N 1
ATOM 614 C CA . GLN A 1 86 ? -6.043 -8.018 5.486 1.00 93.00 86 GLN A CA 1
ATOM 615 C C . GLN A 1 86 ? -5.261 -6.882 4.833 1.00 93.00 86 GLN A C 1
ATOM 617 O O . GLN A 1 86 ? -4.889 -6.954 3.659 1.00 93.00 86 GLN A O 1
ATOM 622 N N . LEU A 1 87 ? -4.949 -5.843 5.612 1.00 94.44 87 LEU A N 1
ATOM 623 C CA . LEU A 1 87 ? -4.038 -4.793 5.166 1.00 94.44 87 LEU A CA 1
ATOM 624 C C . LEU A 1 87 ? -2.599 -5.309 5.193 1.00 94.44 87 LEU A C 1
ATOM 626 O O . LEU A 1 87 ? -2.066 -5.697 6.235 1.00 94.44 87 LEU A O 1
ATOM 630 N N . ARG A 1 88 ? -1.967 -5.284 4.027 1.00 94.25 88 ARG A N 1
ATOM 631 C CA . ARG A 1 88 ? -0.590 -5.701 3.796 1.00 94.25 88 ARG A CA 1
ATOM 632 C C . ARG A 1 88 ? 0.286 -4.494 3.559 1.00 94.25 88 ARG A C 1
ATOM 634 O O . ARG A 1 88 ? -0.121 -3.570 2.855 1.00 94.25 88 ARG A O 1
ATOM 641 N N . VAL A 1 89 ? 1.489 -4.524 4.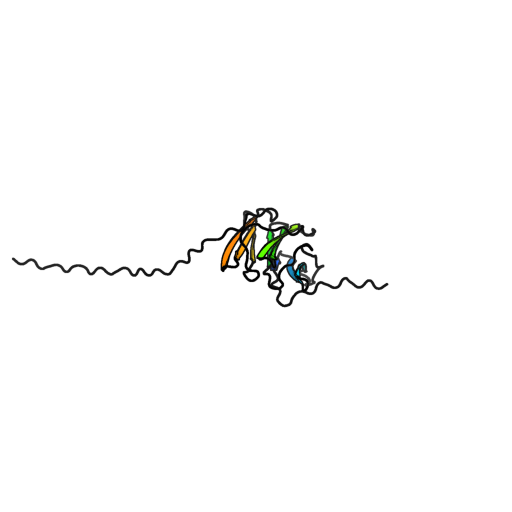124 1.00 95.50 89 VAL A N 1
ATOM 642 C CA . VAL A 1 89 ? 2.452 -3.432 4.000 1.00 95.50 89 VAL A CA 1
ATOM 643 C C . VAL A 1 89 ? 3.822 -3.965 3.619 1.00 95.50 89 VAL A C 1
ATOM 645 O O . VAL A 1 89 ? 4.280 -4.980 4.138 1.00 95.50 89 VAL A O 1
ATOM 648 N N . ALA A 1 90 ? 4.490 -3.248 2.725 1.00 96.00 90 ALA A N 1
ATOM 649 C CA . ALA A 1 90 ? 5.915 -3.384 2.476 1.00 96.00 90 ALA A CA 1
ATOM 650 C C . ALA A 1 90 ? 6.537 -1.996 2.337 1.00 96.00 90 ALA A C 1
ATOM 652 O O . ALA A 1 90 ? 5.865 -1.030 1.968 1.00 96.00 90 ALA A O 1
ATOM 653 N N . HIS A 1 91 ? 7.831 -1.890 2.609 1.00 96.06 91 HIS A N 1
ATOM 654 C CA . HIS A 1 91 ? 8.565 -0.641 2.467 1.00 96.06 91 HIS A CA 1
ATOM 655 C C . HIS A 1 91 ? 9.912 -0.860 1.788 1.00 96.06 91 HIS A C 1
ATOM 657 O O . HIS A 1 91 ? 10.448 -1.968 1.771 1.00 96.06 91 HIS A O 1
ATOM 663 N N . LYS A 1 92 ? 10.470 0.212 1.236 1.00 95.56 92 LYS A N 1
ATOM 664 C CA . LYS A 1 92 ? 11.869 0.283 0.820 1.00 95.56 92 LYS A CA 1
ATOM 665 C C . LYS A 1 92 ? 12.398 1.691 0.997 1.00 95.56 92 LYS A C 1
ATOM 667 O O . LYS A 1 92 ? 11.652 2.658 0.847 1.00 95.56 92 LYS A O 1
ATOM 672 N N . ASP A 1 93 ? 13.689 1.802 1.248 1.00 92.94 93 ASP A N 1
ATOM 673 C CA . ASP A 1 93 ? 14.384 3.077 1.111 1.00 92.94 93 ASP A CA 1
ATOM 674 C C . ASP A 1 93 ? 14.663 3.361 -0.376 1.00 92.94 93 ASP A C 1
ATOM 676 O O . ASP A 1 93 ? 14.597 2.462 -1.222 1.00 92.94 93 ASP A O 1
ATOM 680 N N . ASP A 1 94 ? 14.933 4.617 -0.723 1.00 85.06 94 ASP A N 1
ATOM 681 C CA . ASP A 1 94 ? 15.164 5.022 -2.110 1.00 85.06 94 ASP A CA 1
ATOM 682 C C . ASP A 1 94 ? 16.269 4.209 -2.797 1.00 85.06 94 ASP A C 1
ATOM 684 O O . ASP A 1 94 ? 17.411 4.150 -2.349 1.00 85.06 94 ASP A O 1
ATOM 688 N N . GLY A 1 95 ? 15.912 3.569 -3.916 1.00 80.12 95 GLY A N 1
ATOM 689 C CA . GLY A 1 95 ? 16.808 2.682 -4.667 1.00 80.12 95 GLY A CA 1
ATOM 690 C C . GLY A 1 95 ? 17.061 1.315 -4.015 1.00 80.12 95 GLY A C 1
ATOM 691 O O . GLY A 1 95 ? 17.753 0.491 -4.607 1.00 80.12 95 GLY A O 1
ATOM 692 N N . GLY A 1 96 ? 16.492 1.057 -2.835 1.00 90.94 96 GLY A N 1
ATOM 693 C CA . GLY A 1 96 ? 16.604 -0.206 -2.116 1.00 90.94 96 GLY A CA 1
ATOM 694 C C . GLY A 1 96 ? 15.686 -1.312 -2.642 1.00 90.94 96 GLY A C 1
ATOM 695 O O . GLY A 1 96 ? 14.931 -1.149 -3.606 1.00 90.94 96 GLY A O 1
ATOM 696 N N . VAL A 1 97 ? 15.750 -2.459 -1.968 1.00 92.62 97 VAL A N 1
ATOM 697 C CA . VAL A 1 97 ? 14.876 -3.616 -2.203 1.00 92.62 97 VAL A CA 1
ATOM 698 C C . VAL A 1 97 ? 13.670 -3.529 -1.269 1.00 92.62 97 VAL A C 1
ATOM 700 O O . VAL A 1 97 ? 13.783 -3.030 -0.151 1.00 92.62 97 VAL A O 1
ATOM 703 N N . TRP A 1 98 ? 12.514 -4.010 -1.725 1.00 95.50 98 TRP A N 1
ATOM 704 C CA . TRP A 1 98 ? 11.324 -4.119 -0.885 1.00 95.50 98 TRP A CA 1
ATOM 705 C C . TRP A 1 98 ? 11.525 -5.096 0.270 1.00 95.50 98 TRP A C 1
ATOM 707 O O . TRP A 1 98 ? 12.083 -6.180 0.098 1.00 95.50 98 TRP A O 1
ATOM 717 N N . SER A 1 99 ? 11.023 -4.714 1.440 1.00 94.50 99 SER A N 1
ATOM 718 C CA . SER A 1 99 ? 10.887 -5.597 2.589 1.00 94.50 99 SER A CA 1
ATOM 719 C C . SER A 1 99 ? 9.959 -6.773 2.272 1.00 94.50 99 SER A C 1
ATOM 721 O O . SER A 1 99 ? 9.139 -6.725 1.351 1.00 94.50 99 SER A O 1
ATOM 723 N N . THR A 1 100 ? 10.015 -7.811 3.104 1.00 92.50 100 THR A N 1
ATOM 724 C CA . THR A 1 100 ? 8.938 -8.806 3.159 1.00 92.50 100 THR A CA 1
ATOM 725 C C . THR A 1 100 ? 7.613 -8.108 3.477 1.00 92.50 100 THR A C 1
ATOM 727 O O . THR A 1 100 ? 7.588 -7.162 4.270 1.00 92.50 100 THR A O 1
ATOM 730 N N . ILE A 1 101 ? 6.520 -8.575 2.867 1.00 92.62 101 ILE A N 1
ATOM 731 C CA . ILE A 1 101 ? 5.176 -8.095 3.194 1.00 92.62 101 ILE A CA 1
ATOM 732 C C . ILE A 1 101 ? 4.821 -8.517 4.627 1.00 92.62 101 ILE A C 1
ATOM 734 O O . ILE A 1 101 ? 4.868 -9.704 4.956 1.00 92.62 101 ILE A O 1
ATOM 738 N N . SER A 1 102 ? 4.406 -7.557 5.449 1.00 93.56 102 SER A N 1
ATOM 739 C CA . SER A 1 102 ? 3.824 -7.782 6.773 1.00 93.56 102 SER A CA 1
ATOM 740 C C . SER A 1 102 ? 2.315 -7.524 6.771 1.00 93.56 102 SER A C 1
ATOM 742 O O . SER A 1 102 ? 1.756 -6.963 5.826 1.00 93.56 102 SER A O 1
ATOM 744 N N . VAL A 1 103 ? 1.636 -7.988 7.823 1.00 94.25 103 VAL A N 1
ATOM 745 C CA . VAL A 1 103 ? 0.207 -7.748 8.049 1.00 94.25 103 VAL A CA 1
ATOM 746 C C . VAL A 1 103 ? 0.022 -6.683 9.121 1.00 94.25 103 VAL A C 1
ATOM 748 O O . VAL A 1 103 ? 0.702 -6.715 10.146 1.00 94.25 103 VAL A O 1
ATOM 751 N N . VAL A 1 104 ? -0.919 -5.768 8.907 1.00 96.00 104 VAL A N 1
ATOM 752 C CA . VAL A 1 104 ? -1.403 -4.873 9.960 1.00 96.00 104 VAL A CA 1
ATOM 753 C C . VAL A 1 104 ? -2.584 -5.552 10.640 1.00 96.00 104 VAL A C 1
ATOM 755 O O . VAL A 1 104 ? -3.583 -5.865 9.997 1.00 96.00 104 VAL A O 1
ATOM 758 N N . ALA A 1 105 ? -2.460 -5.811 11.940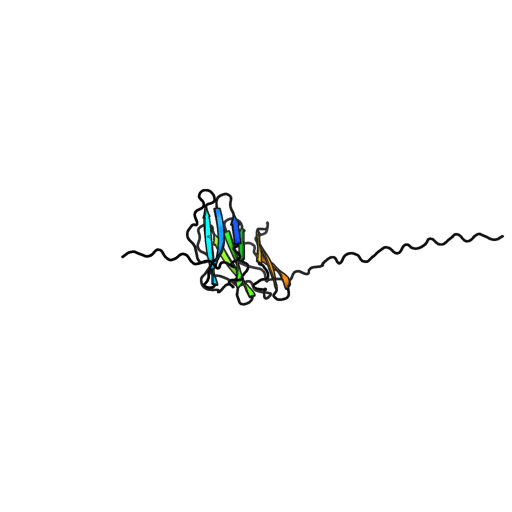 1.00 93.25 105 ALA A N 1
ATOM 759 C CA . ALA A 1 105 ? -3.517 -6.453 12.713 1.00 93.25 105 ALA A CA 1
ATOM 760 C C . ALA A 1 105 ? -4.754 -5.547 12.850 1.00 93.25 105 ALA A C 1
ATOM 762 O O . ALA A 1 105 ? -4.642 -4.321 12.842 1.00 93.25 105 ALA A O 1
ATOM 763 N N . GLY A 1 106 ? -5.928 -6.144 13.056 1.00 91.31 106 GLY A N 1
ATOM 764 C CA . GLY A 1 106 ? -7.154 -5.415 13.380 1.00 91.31 106 GLY A CA 1
ATOM 765 C C . GLY A 1 106 ? -8.346 -5.866 12.547 1.00 91.31 106 GLY A C 1
ATOM 766 O O . GLY A 1 106 ? -8.579 -7.063 12.394 1.00 91.31 106 GLY A O 1
ATOM 767 N N . ALA A 1 107 ? -9.132 -4.896 12.083 1.00 89.38 107 ALA A N 1
ATOM 768 C CA . ALA A 1 107 ? -10.373 -5.138 11.358 1.00 89.38 107 ALA A CA 1
ATOM 769 C C . ALA A 1 107 ? -10.154 -5.785 9.980 1.00 89.38 107 ALA A C 1
ATOM 771 O O . ALA A 1 107 ? -9.198 -5.460 9.278 1.00 89.38 107 ALA A O 1
ATOM 772 N N . VAL A 1 108 ? -11.106 -6.632 9.575 1.00 92.31 108 VAL A N 1
ATOM 773 C CA . VAL A 1 108 ? -11.176 -7.183 8.217 1.00 92.31 108 VAL A CA 1
ATOM 774 C C . VAL A 1 108 ? -11.701 -6.110 7.264 1.00 92.31 108 VAL A C 1
ATOM 776 O O . VAL A 1 108 ? -12.755 -5.503 7.485 1.00 92.31 108 VAL A O 1
ATOM 779 N N . LEU A 1 109 ? -10.947 -5.865 6.201 1.00 92.44 109 LEU A N 1
ATOM 780 C CA . LEU A 1 109 ? -11.208 -4.846 5.198 1.00 92.44 109 LEU A CA 1
ATOM 781 C C . LEU A 1 109 ? -12.002 -5.394 4.020 1.00 92.44 109 LEU A C 1
ATOM 783 O O . LEU A 1 109 ? -11.910 -6.565 3.659 1.00 92.44 109 LEU A O 1
ATOM 787 N N . SER A 1 110 ? -12.747 -4.506 3.370 1.00 89.44 110 SER A N 1
ATOM 788 C CA . SER A 1 110 ? -13.316 -4.798 2.061 1.00 89.44 110 SER A CA 1
ATOM 789 C C . SER A 1 110 ? -12.201 -4.762 1.009 1.00 89.44 110 SER A C 1
ATOM 791 O O . SER A 1 110 ? -11.571 -3.712 0.848 1.00 89.44 110 SER A O 1
ATOM 793 N N . PRO A 1 111 ? -11.988 -5.830 0.216 1.00 82.81 111 PRO A N 1
ATOM 794 C CA . PRO A 1 111 ? -11.017 -5.815 -0.884 1.00 82.81 111 PRO A CA 1
ATOM 795 C C . PRO A 1 111 ? -11.300 -4.730 -1.937 1.00 82.81 111 PRO A C 1
ATOM 797 O O . PRO A 1 111 ? -10.401 -4.322 -2.667 1.00 82.81 111 PRO A O 1
ATOM 800 N N . CYS A 1 112 ? -12.544 -4.240 -1.995 1.00 82.44 112 CYS A N 1
ATOM 801 C CA . CYS A 1 112 ? -12.995 -3.178 -2.897 1.00 82.44 112 CYS A CA 1
ATOM 802 C C . CYS A 1 112 ? -13.121 -1.806 -2.207 1.00 82.44 112 CYS A C 1
ATOM 804 O O . CYS A 1 112 ? -13.477 -0.824 -2.858 1.00 82.44 112 CYS A O 1
ATOM 806 N N . GLY A 1 113 ? -12.896 -1.740 -0.891 1.00 76.06 113 GLY A N 1
ATOM 807 C CA . GLY A 1 113 ? -13.253 -0.612 -0.030 1.00 76.06 113 GLY A CA 1
ATOM 808 C C . GLY A 1 113 ? -12.373 0.629 -0.162 1.00 76.06 113 GLY A C 1
ATOM 809 O O . GLY A 1 113 ? -12.730 1.676 0.370 1.00 76.06 113 GLY A O 1
ATOM 810 N N . GLY A 1 114 ? -11.250 0.548 -0.875 1.00 81.81 114 GLY A N 1
ATOM 811 C CA . GLY A 1 114 ? -10.268 1.626 -0.885 1.00 81.81 114 GLY A CA 1
ATOM 812 C C . GLY A 1 114 ? -9.238 1.461 0.222 1.00 81.81 114 GLY A C 1
ATOM 813 O O . GLY A 1 114 ? -9.565 1.120 1.357 1.00 81.81 114 GLY A O 1
ATOM 814 N N . VAL A 1 115 ? -7.990 1.773 -0.114 1.00 92.38 115 VAL A N 1
ATOM 815 C CA . VAL A 1 115 ? -6.949 2.123 0.850 1.00 92.38 115 VAL A CA 1
ATOM 816 C C . VAL A 1 115 ? -6.383 3.449 0.388 1.00 92.38 115 VAL A C 1
ATOM 818 O O . VAL A 1 115 ? -6.055 3.613 -0.785 1.00 92.38 115 VAL A O 1
ATOM 821 N N . SER A 1 116 ? -6.286 4.391 1.314 1.00 94.38 116 SER A N 1
ATOM 822 C CA . SER A 1 116 ? -5.648 5.684 1.109 1.00 94.38 116 SER A CA 1
ATOM 823 C C . SER A 1 116 ? -4.603 5.871 2.192 1.00 94.38 116 SER A C 1
ATOM 825 O O . SER A 1 116 ? -4.859 5.557 3.352 1.00 94.38 116 SER A O 1
ATOM 827 N N . ALA A 1 117 ? -3.439 6.401 1.837 1.00 96.12 117 ALA A N 1
ATOM 828 C CA . ALA A 1 117 ? -2.386 6.698 2.795 1.00 96.12 117 ALA A CA 1
ATOM 829 C C . ALA A 1 117 ? -1.796 8.079 2.531 1.00 96.12 117 ALA A C 1
ATOM 831 O O . ALA A 1 117 ? -1.697 8.520 1.386 1.00 96.12 117 ALA A O 1
ATOM 832 N N . ALA A 1 118 ? -1.401 8.754 3.603 1.00 95.81 118 ALA A N 1
ATOM 833 C CA . ALA A 1 118 ? -0.784 10.065 3.552 1.00 95.81 118 ALA A CA 1
ATOM 834 C C . ALA A 1 118 ? 0.388 10.134 4.528 1.00 95.81 118 ALA A C 1
ATOM 836 O O . ALA A 1 118 ? 0.322 9.610 5.643 1.00 95.81 118 ALA A O 1
ATOM 837 N N . ALA A 1 119 ? 1.451 10.815 4.104 1.00 94.81 119 ALA A N 1
ATOM 838 C CA . ALA A 1 119 ? 2.498 11.237 5.015 1.00 94.81 119 ALA A CA 1
ATOM 839 C C . ALA A 1 119 ? 1.964 12.406 5.850 1.00 94.81 119 ALA A C 1
ATOM 841 O O . ALA A 1 119 ? 1.388 13.359 5.323 1.00 94.81 119 ALA A O 1
ATOM 842 N N . VAL A 1 120 ? 2.152 12.315 7.156 1.00 93.62 120 VAL A N 1
ATOM 843 C CA . VAL A 1 120 ? 1.777 13.316 8.153 1.00 93.62 120 VAL A CA 1
ATOM 844 C C . VAL A 1 120 ? 3.024 13.715 8.940 1.00 93.62 120 VAL A C 1
ATOM 846 O O . VAL A 1 120 ? 4.051 13.044 8.877 1.00 93.62 120 VAL A O 1
ATOM 849 N N . SER A 1 121 ? 2.964 14.809 9.700 1.00 89.44 121 SER A N 1
ATOM 850 C CA . SER A 1 121 ? 4.125 15.304 10.461 1.00 89.44 121 SER A CA 1
ATOM 851 C C . SER A 1 121 ? 4.704 14.279 11.444 1.00 89.44 121 SER A C 1
ATOM 853 O O . SER A 1 121 ? 5.880 14.359 11.785 1.00 89.44 121 SER A O 1
ATOM 855 N N . THR A 1 122 ? 3.893 13.318 11.887 1.00 86.94 122 THR A N 1
ATOM 856 C CA . THR A 1 122 ? 4.270 12.255 12.825 1.00 86.94 122 THR A CA 1
ATOM 857 C C . THR A 1 122 ? 4.557 10.907 12.156 1.00 86.94 122 THR A C 1
ATOM 859 O O . THR A 1 122 ? 4.722 9.920 12.865 1.00 86.94 122 THR A O 1
ATOM 862 N N . GLY A 1 123 ? 4.583 10.836 10.821 1.00 94.12 123 GLY A N 1
ATOM 863 C CA . GLY A 1 123 ? 4.824 9.599 10.075 1.00 94.12 123 GLY A CA 1
ATOM 864 C C . GLY A 1 123 ? 3.822 9.390 8.946 1.00 94.12 123 GLY A C 1
ATOM 865 O O . GLY A 1 123 ? 3.735 10.187 8.017 1.00 94.12 123 GLY A O 1
ATOM 866 N N . ILE A 1 124 ? 3.067 8.302 9.007 1.00 97.38 124 ILE A N 1
ATOM 867 C CA . ILE A 1 124 ? 2.115 7.865 7.989 1.00 97.38 124 ILE A CA 1
ATOM 868 C C . ILE A 1 124 ? 0.781 7.572 8.665 1.00 97.38 124 ILE A C 1
ATOM 870 O O . ILE A 1 124 ? 0.734 6.921 9.709 1.00 97.38 124 ILE A O 1
ATOM 874 N N . ALA A 1 125 ? -0.303 8.018 8.041 1.00 96.88 125 ALA A N 1
ATOM 875 C CA . ALA A 1 125 ? -1.656 7.589 8.358 1.00 96.88 125 ALA A CA 1
ATOM 876 C C . ALA A 1 125 ? -2.251 6.876 7.143 1.00 96.88 125 ALA A C 1
ATOM 878 O O . ALA A 1 125 ? -2.122 7.358 6.015 1.00 96.88 125 ALA A O 1
ATOM 879 N N . ALA A 1 126 ? -2.911 5.746 7.373 1.00 96.44 126 ALA A N 1
ATOM 880 C CA . ALA A 1 126 ? -3.665 5.027 6.360 1.00 96.44 126 ALA A CA 1
ATOM 881 C C . ALA A 1 126 ? -5.115 4.850 6.808 1.00 96.44 126 ALA A C 1
ATOM 883 O O . ALA A 1 126 ? -5.392 4.637 7.987 1.00 96.44 126 ALA A O 1
ATOM 884 N N . VAL A 1 127 ? -6.032 4.946 5.852 1.00 95.56 127 VAL A N 1
ATOM 885 C CA . VAL A 1 127 ? -7.471 4.773 6.041 1.00 95.56 127 VAL A CA 1
ATOM 886 C C . VAL A 1 127 ? -7.967 3.761 5.020 1.00 95.56 127 VAL A C 1
ATOM 888 O O . VAL A 1 127 ? -7.573 3.797 3.853 1.00 95.56 127 VAL A O 1
ATOM 891 N N . ALA A 1 128 ? -8.842 2.872 5.467 1.00 94.06 128 ALA A N 1
ATOM 892 C CA . ALA A 1 128 ? -9.501 1.873 4.643 1.00 94.06 128 ALA A CA 1
ATOM 893 C C . ALA A 1 128 ? -10.946 1.678 5.109 1.00 94.06 128 ALA A C 1
ATOM 895 O O . ALA A 1 128 ? -11.350 2.214 6.142 1.00 94.06 128 ALA A O 1
ATOM 896 N N . MET A 1 129 ? -11.717 0.903 4.354 1.00 93.00 129 MET A N 1
ATOM 897 C CA . MET A 1 129 ? -13.081 0.531 4.725 1.00 93.00 129 MET A CA 1
ATOM 898 C C . MET A 1 129 ? -13.126 -0.932 5.156 1.00 93.00 129 MET A C 1
ATOM 900 O O . MET A 1 129 ? -12.593 -1.804 4.464 1.00 93.00 129 MET A O 1
ATOM 904 N N . THR A 1 130 ? -13.795 -1.210 6.271 1.00 92.38 130 THR A N 1
ATOM 905 C CA . THR A 1 130 ? -14.102 -2.577 6.698 1.00 92.38 130 THR A CA 1
ATOM 906 C C . THR A 1 130 ? -15.043 -3.262 5.705 1.00 92.38 130 THR A C 1
ATOM 908 O O . THR A 1 130 ? -15.690 -2.604 4.882 1.00 92.38 130 THR A O 1
ATOM 911 N N . SER A 1 131 ? -15.152 -4.590 5.783 1.00 88.50 131 SER A N 1
ATOM 912 C CA . SER A 1 131 ? -16.129 -5.366 4.999 1.00 88.50 131 SER A CA 1
ATOM 913 C C . SER A 1 131 ? -17.573 -4.889 5.191 1.00 88.50 131 SER A C 1
ATOM 915 O O . SER A 1 131 ? -18.376 -4.978 4.265 1.00 88.50 131 SER A O 1
ATOM 917 N N . ASP A 1 132 ? -17.873 -4.321 6.360 1.00 89.38 132 ASP A N 1
ATOM 918 C CA . AS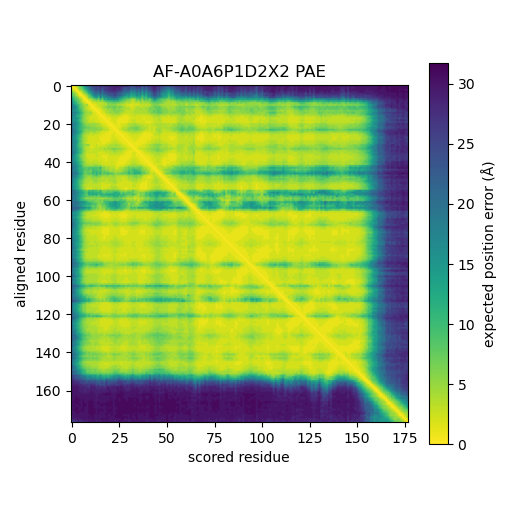P A 1 132 ? -19.204 -3.836 6.737 1.00 89.38 132 ASP A CA 1
ATOM 919 C C . ASP A 1 132 ? -19.441 -2.364 6.350 1.00 89.38 132 ASP A C 1
ATOM 921 O O . ASP A 1 132 ? -20.494 -1.799 6.640 1.00 89.38 132 ASP A O 1
ATOM 925 N N . GLY A 1 133 ? -18.470 -1.719 5.695 1.00 88.88 133 GLY A N 1
ATOM 926 C CA . GLY A 1 133 ? -18.597 -0.338 5.229 1.00 88.88 133 GLY A CA 1
ATOM 927 C C . GLY A 1 133 ? -18.310 0.732 6.287 1.00 88.88 133 GLY A C 1
ATOM 928 O O . GLY A 1 133 ? -18.658 1.893 6.074 1.00 88.88 133 GLY A O 1
ATOM 929 N N . GLN A 1 134 ? -17.645 0.387 7.392 1.00 91.50 134 GLN A N 1
ATOM 930 C CA . GLN A 1 134 ? -17.151 1.357 8.374 1.00 91.50 134 GLN A CA 1
ATOM 931 C C . GLN A 1 134 ? -15.725 1.795 7.999 1.00 91.50 134 GLN A C 1
ATOM 933 O O . GLN A 1 134 ? -14.901 0.934 7.697 1.00 91.50 134 GLN A O 1
ATOM 938 N N . PRO A 1 135 ? -15.360 3.089 8.023 1.00 92.88 135 PRO A N 1
ATOM 939 C CA . PRO A 1 135 ? -13.958 3.469 7.919 1.00 92.88 135 PRO A CA 1
ATOM 940 C C . PRO A 1 135 ? -13.171 3.009 9.144 1.00 92.88 135 PR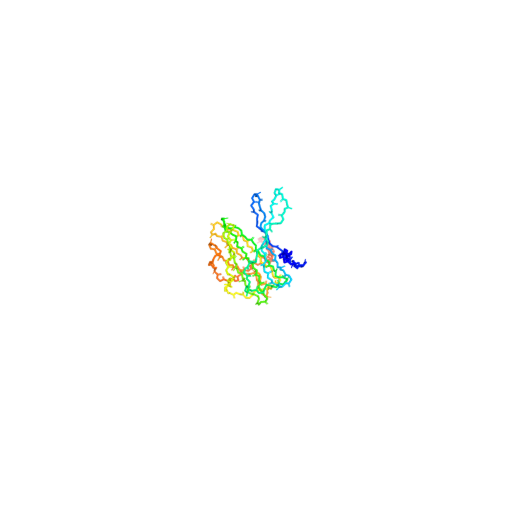O A C 1
ATOM 942 O O . PRO A 1 135 ? -13.627 3.099 10.285 1.00 92.88 135 PRO A O 1
ATOM 945 N N . CYS A 1 136 ? -11.940 2.594 8.906 1.00 94.88 136 CYS A N 1
ATOM 946 C CA . CYS A 1 136 ? -10.942 2.341 9.928 1.00 94.88 136 CYS A CA 1
ATOM 947 C C . CYS A 1 136 ? -9.615 2.971 9.520 1.00 94.88 136 CYS A C 1
ATOM 949 O O . CYS A 1 136 ? -9.363 3.220 8.339 1.00 94.88 136 CYS A O 1
ATOM 951 N N . TRP A 1 137 ? -8.755 3.219 10.497 1.00 95.62 137 TRP A N 1
ATOM 952 C CA . TRP A 1 137 ? -7.470 3.858 10.274 1.00 95.62 137 TRP A CA 1
ATOM 953 C C . TRP A 1 137 ? -6.363 3.194 11.084 1.00 95.62 137 TRP A C 1
ATOM 955 O O . TRP A 1 137 ? -6.609 2.522 12.084 1.00 95.62 137 TRP A O 1
ATOM 965 N N . THR A 1 138 ? -5.137 3.370 10.612 1.00 97.12 138 THR A N 1
ATOM 966 C CA . THR A 1 138 ? -3.906 2.922 11.260 1.00 97.12 138 THR A CA 1
ATOM 967 C C . THR A 1 138 ? -2.811 3.952 10.997 1.00 97.12 138 THR A C 1
ATOM 969 O O . THR A 1 138 ? -2.895 4.763 10.067 1.00 97.12 138 THR A O 1
A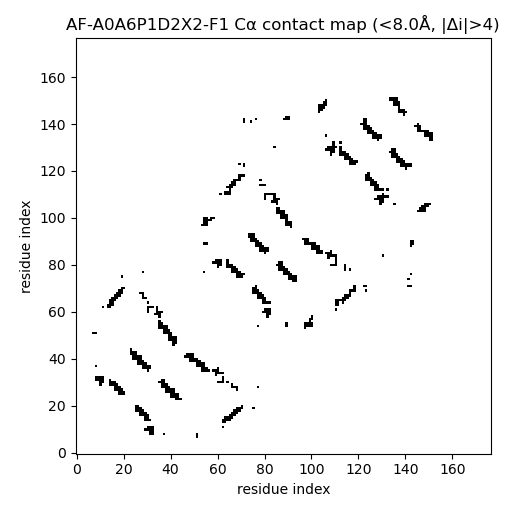TOM 972 N N . THR A 1 139 ? -1.778 3.937 11.825 1.00 97.06 139 THR A N 1
ATOM 973 C CA . THR A 1 139 ? -0.634 4.835 11.731 1.00 97.06 139 THR A CA 1
ATOM 974 C C . THR A 1 139 ? 0.671 4.087 11.909 1.00 97.06 139 THR A C 1
ATOM 976 O O . THR A 1 139 ? 0.743 3.063 12.587 1.00 97.06 139 THR A O 1
ATOM 979 N N . SER A 1 140 ? 1.722 4.648 11.329 1.00 97.19 140 SER A N 1
ATOM 980 C CA . SER A 1 140 ? 3.093 4.213 11.548 1.00 97.19 140 SER A CA 1
ATOM 981 C C . SER A 1 140 ? 4.015 5.418 11.538 1.00 97.19 140 SER A C 1
ATOM 983 O O . SER A 1 140 ? 3.858 6.301 10.700 1.00 97.19 140 SER A O 1
ATOM 985 N N . THR A 1 141 ? 5.001 5.455 12.428 1.00 93.31 141 THR A N 1
ATOM 986 C CA . THR A 1 141 ? 6.004 6.529 12.427 1.00 93.31 141 THR A CA 1
ATOM 987 C C . THR A 1 141 ? 6.912 6.443 11.196 1.00 93.31 141 THR A C 1
ATOM 989 O O . THR A 1 141 ? 7.251 7.463 10.605 1.00 93.31 141 THR A O 1
ATOM 992 N N . GLU A 1 142 ? 7.270 5.225 10.773 1.00 88.75 142 GLU A N 1
ATOM 993 C CA . GLU A 1 142 ? 8.294 4.985 9.739 1.00 88.75 142 GLU A CA 1
ATOM 994 C C . GLU A 1 142 ? 7.877 3.974 8.656 1.00 88.75 142 GLU A C 1
ATOM 996 O O . GLU A 1 142 ? 8.695 3.574 7.824 1.00 88.75 142 GLU A O 1
ATOM 1001 N N . GLY A 1 143 ? 6.622 3.521 8.665 1.00 91.44 143 GLY A N 1
ATOM 1002 C CA . GLY A 1 143 ? 6.095 2.517 7.737 1.00 91.44 143 GLY A CA 1
ATOM 1003 C C . GLY A 1 143 ? 6.485 1.069 8.049 1.00 91.44 143 GLY A C 1
ATOM 1004 O O . GLY A 1 143 ? 6.174 0.180 7.257 1.00 91.44 143 GLY A O 1
ATOM 1005 N N . THR A 1 144 ? 7.155 0.825 9.175 1.00 90.44 144 THR A N 1
ATOM 1006 C CA . THR A 1 144 ? 7.632 -0.494 9.620 1.00 90.44 144 THR A CA 1
ATOM 1007 C C . THR A 1 144 ? 6.681 -1.109 10.642 1.00 90.44 144 THR A C 1
ATOM 1009 O O . THR A 1 144 ? 6.099 -2.160 10.393 1.00 90.44 144 THR A O 1
ATOM 1012 N N . GLU A 1 145 ? 6.474 -0.405 11.753 1.00 94.12 145 GLU A N 1
ATOM 1013 C CA . GLU A 1 145 ? 5.595 -0.800 12.852 1.00 94.12 145 GLU A CA 1
ATOM 1014 C C . GLU A 1 145 ? 4.282 -0.030 12.769 1.00 94.12 145 GLU A C 1
ATOM 1016 O O . GLU A 1 145 ? 4.280 1.205 12.732 1.00 94.12 145 GLU A O 1
ATOM 1021 N N . TRP A 1 146 ? 3.168 -0.753 12.728 1.00 96.81 146 TRP A N 1
ATOM 1022 C CA . TRP A 1 146 ? 1.840 -0.182 12.534 1.00 96.81 146 TRP A CA 1
ATOM 1023 C C . TRP A 1 146 ? 0.975 -0.390 13.766 1.00 96.81 146 TRP A C 1
ATOM 1025 O O . TRP A 1 146 ? 0.976 -1.459 14.377 1.00 96.81 146 TRP A O 1
ATOM 1035 N N . THR A 1 147 ? 0.196 0.628 14.111 1.00 97.19 147 THR A N 1
ATOM 1036 C CA . THR A 1 147 ? -0.889 0.466 15.079 1.00 97.19 147 THR A CA 1
ATOM 1037 C C . THR A 1 147 ? -1.966 -0.458 14.508 1.00 97.19 147 THR A C 1
ATOM 1039 O O . THR A 1 147 ? -2.107 -0.600 13.291 1.00 97.19 147 THR A O 1
ATOM 1042 N N . ALA A 1 148 ? -2.738 -1.117 15.372 1.00 96.38 148 ALA A N 1
ATOM 1043 C CA . ALA A 1 148 ? -3.853 -1.930 14.897 1.00 96.38 148 ALA A CA 1
ATOM 1044 C C . ALA A 1 148 ? -4.872 -1.061 14.138 1.00 96.38 148 ALA A C 1
ATOM 1046 O O . ALA A 1 148 ? -5.076 0.101 14.488 1.00 96.38 148 ALA A O 1
ATOM 1047 N N . LEU A 1 149 ? -5.527 -1.621 13.121 1.00 95.44 149 LEU A N 1
ATOM 1048 C CA . LEU A 1 149 ? -6.626 -0.956 12.424 1.00 95.44 149 LEU A CA 1
ATOM 1049 C C . LEU A 1 149 ? -7.785 -0.706 13.392 1.00 95.44 149 LEU A C 1
ATOM 1051 O O . LEU A 1 149 ? -8.428 -1.647 13.863 1.00 95.44 149 LEU A O 1
ATOM 1055 N N . MET A 1 150 ? -8.058 0.569 13.662 1.00 92.12 150 MET A N 1
ATOM 1056 C CA . MET A 1 150 ? -9.113 1.009 14.569 1.00 92.12 150 MET A CA 1
ATOM 1057 C C . MET A 1 150 ? -10.292 1.579 13.773 1.00 92.12 150 MET A C 1
ATOM 1059 O O . MET A 1 150 ? -10.069 2.433 12.913 1.00 92.12 150 MET A O 1
ATOM 1063 N N . PRO A 1 151 ? -11.543 1.163 14.037 1.00 89.88 151 PRO A N 1
ATOM 1064 C CA . PRO A 1 151 ? -12.721 1.819 13.477 1.00 89.88 151 PRO A CA 1
ATOM 1065 C C . PRO A 1 151 ? -12.766 3.306 13.843 1.00 89.88 151 PRO A C 1
ATOM 1067 O O . PRO A 1 151 ? -12.369 3.702 14.939 1.00 89.88 151 PRO A O 1
ATOM 1070 N N . VAL A 1 152 ? -13.258 4.130 12.922 1.00 87.81 152 VAL A N 1
ATOM 1071 C CA . VAL A 1 152 ? -13.520 5.552 13.160 1.00 87.81 152 VAL A CA 1
ATOM 1072 C C . VAL A 1 152 ? -15.011 5.728 13.373 1.00 87.81 152 VAL A C 1
ATOM 1074 O O . VAL A 1 152 ? -15.780 5.426 12.466 1.00 87.81 152 VAL A O 1
ATOM 1077 N N . ASP A 1 153 ? -15.431 6.267 14.514 1.00 80.31 153 ASP A N 1
ATOM 1078 C CA . ASP A 1 153 ? -16.833 6.636 14.717 1.00 80.31 153 ASP A CA 1
ATOM 1079 C C . ASP A 1 153 ? -17.196 7.828 13.823 1.00 80.31 153 ASP A C 1
ATOM 1081 O O . ASP A 1 153 ? -16.752 8.959 14.040 1.00 80.31 153 ASP A O 1
ATOM 1085 N N . ILE A 1 154 ? -18.019 7.588 12.798 1.00 69.44 154 ILE A N 1
ATOM 1086 C CA . ILE A 1 154 ? -18.554 8.673 11.976 1.00 69.44 154 ILE A CA 1
ATOM 1087 C C . ILE A 1 154 ? -19.805 9.224 12.659 1.00 69.44 154 ILE A C 1
ATOM 1089 O O . ILE A 1 154 ? -20.902 8.677 12.528 1.00 69.44 154 ILE A O 1
ATOM 1093 N N . TYR A 1 155 ? -19.673 10.379 13.303 1.00 64.25 155 TYR A N 1
ATOM 1094 C CA . TYR A 1 155 ? -20.829 11.216 13.604 1.00 64.25 155 TYR A CA 1
ATOM 1095 C C . TYR A 1 155 ? -21.228 11.958 12.332 1.00 64.25 155 TYR A C 1
ATOM 1097 O O . TYR A 1 155 ? -20.781 13.073 12.066 1.00 64.25 155 TYR A O 1
ATOM 1105 N N . ILE A 1 156 ? -22.069 11.330 11.510 1.00 59.19 156 ILE A N 1
ATOM 1106 C CA . ILE A 1 156 ? -22.747 12.066 10.447 1.00 59.19 156 ILE A CA 1
ATOM 1107 C C . ILE A 1 156 ? -23.655 13.062 11.164 1.00 59.19 156 ILE A C 1
ATOM 1109 O O . ILE A 1 156 ? -24.610 12.652 11.826 1.00 59.19 156 ILE A O 1
ATOM 1113 N N . LEU A 1 157 ? -23.350 14.360 11.058 1.00 46.41 157 LEU A N 1
ATOM 1114 C CA . LEU A 1 157 ? -24.262 15.424 11.463 1.00 46.41 157 LEU A CA 1
ATOM 1115 C C . LEU A 1 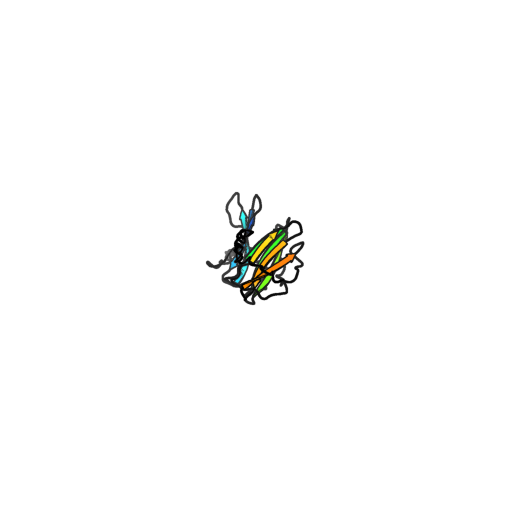157 ? -25.556 15.234 10.666 1.00 46.41 157 LEU A C 1
ATOM 1117 O O . LEU A 1 157 ? -25.684 15.703 9.534 1.00 46.41 157 LEU A O 1
ATOM 1121 N N . ARG A 1 158 ? -26.519 14.503 11.237 1.00 47.41 158 ARG A N 1
ATOM 1122 C CA . ARG A 1 158 ? -27.893 14.550 10.758 1.00 47.41 158 ARG A CA 1
ATOM 1123 C C . ARG A 1 158 ? -28.305 16.009 10.877 1.00 47.41 158 ARG A C 1
ATOM 1125 O O . ARG A 1 158 ? -28.201 16.605 11.947 1.00 47.41 158 ARG A O 1
ATOM 1132 N N . ARG A 1 159 ? -28.667 16.591 9.736 1.00 42.75 159 ARG A N 1
ATOM 1133 C CA . ARG A 1 159 ? -29.180 17.954 9.609 1.00 42.75 159 ARG A CA 1
ATOM 1134 C C . ARG A 1 159 ? -30.180 18.211 10.741 1.00 42.75 159 ARG A C 1
ATOM 1136 O O . ARG A 1 159 ? -31.026 17.364 11.009 1.00 42.75 159 ARG A O 1
ATOM 1143 N N . ALA A 1 160 ? -30.024 19.344 11.414 1.00 46.75 160 ALA A N 1
ATOM 1144 C CA . ALA A 1 160 ? -30.843 19.744 12.544 1.00 46.75 160 ALA A CA 1
ATOM 1145 C C . ALA A 1 160 ? -32.330 19.827 12.160 1.00 46.75 160 ALA A C 1
ATOM 1147 O O . ALA A 1 160 ? -32.774 20.838 11.622 1.00 46.75 160 ALA A O 1
ATOM 1148 N N . ASP A 1 161 ? -33.106 18.804 12.505 1.00 47.69 161 ASP A N 1
ATOM 1149 C CA . ASP A 1 161 ? -34.553 18.932 12.673 1.00 47.69 161 ASP A CA 1
ATOM 1150 C C . ASP A 1 161 ? -34.824 19.500 14.074 1.00 47.69 161 ASP A C 1
ATOM 1152 O O . ASP A 1 161 ? -35.330 18.817 14.957 1.00 47.69 161 ASP A O 1
ATOM 1156 N N . HIS A 1 162 ? -34.414 20.748 14.307 1.00 46.00 162 HIS A N 1
ATOM 1157 C CA . HIS A 1 162 ? -34.913 21.594 15.394 1.00 46.00 162 HIS A CA 1
ATOM 1158 C C . HIS A 1 162 ? -35.151 22.985 14.803 1.00 46.00 162 HIS A C 1
ATOM 1160 O O . HIS A 1 162 ? -34.332 23.897 14.913 1.00 46.00 162 HIS A O 1
ATOM 1166 N N . LEU A 1 163 ? -36.288 23.127 14.121 1.00 48.19 163 LEU A N 1
ATOM 1167 C CA . LEU A 1 163 ? -36.932 24.430 13.995 1.00 48.19 163 LEU A CA 1
ATOM 1168 C C . LEU A 1 163 ? -37.189 24.948 15.422 1.00 48.19 163 LEU A C 1
ATOM 1170 O O . LEU A 1 163 ? -37.757 24.200 16.220 1.00 48.19 163 LEU A O 1
ATOM 1174 N N . PRO A 1 164 ? -36.797 26.181 15.781 1.00 45.03 164 PRO A N 1
ATOM 1175 C CA . PRO A 1 164 ? -37.248 26.757 17.036 1.00 45.03 164 PRO A CA 1
ATOM 1176 C C . PRO A 1 164 ? -38.764 26.946 16.947 1.00 45.03 164 PRO A C 1
ATOM 1178 O O . PRO A 1 164 ? -39.255 27.648 16.060 1.00 45.03 164 PRO A O 1
ATOM 1181 N N . GLU A 1 165 ? -39.514 26.311 17.849 1.00 46.09 165 GLU A N 1
ATOM 1182 C CA . GLU A 1 165 ? -40.919 26.646 18.045 1.00 46.09 165 GLU A CA 1
ATOM 1183 C C . GLU A 1 165 ? -41.004 28.137 18.388 1.00 46.09 165 GLU A C 1
ATOM 1185 O O . GLU A 1 165 ? -40.504 28.604 19.414 1.00 46.09 165 GLU A O 1
ATOM 1190 N N . HIS A 1 166 ? -41.619 28.909 17.494 1.00 48.50 166 HIS A N 1
ATOM 1191 C CA . HIS A 1 166 ? -42.056 30.261 17.791 1.00 48.50 166 HIS A CA 1
ATOM 1192 C C . HIS A 1 166 ? -43.076 30.169 18.931 1.00 48.50 166 HIS A C 1
ATOM 1194 O O . HIS A 1 166 ? -44.244 29.864 18.701 1.00 48.50 166 HIS A O 1
ATOM 1200 N N . HIS A 1 167 ? -42.651 30.439 20.165 1.00 47.78 167 HIS A N 1
ATOM 1201 C CA . HIS A 1 167 ? -43.589 30.705 21.247 1.00 47.78 167 HIS A CA 1
ATOM 1202 C C . HIS A 1 167 ? -44.416 31.949 20.878 1.00 47.78 167 HIS A C 1
ATOM 1204 O O . HIS A 1 167 ? -43.835 33.022 20.679 1.00 47.78 167 HIS A O 1
ATOM 1210 N N . PRO A 1 168 ? -45.754 31.858 20.781 1.00 51.06 168 PRO A N 1
ATOM 1211 C CA . PRO A 1 168 ? -46.577 33.044 20.634 1.00 51.06 168 PRO A CA 1
ATOM 1212 C C . PRO A 1 168 ? -46.534 33.844 21.942 1.00 51.06 168 PRO A C 1
ATOM 1214 O O . PRO A 1 168 ? -46.835 33.333 23.020 1.00 51.06 168 PRO A O 1
ATOM 1217 N N . THR A 1 169 ? -46.151 35.115 21.840 1.00 61.16 169 THR A N 1
ATOM 1218 C CA . THR A 1 169 ? -46.218 36.100 22.925 1.00 61.16 169 THR A CA 1
ATOM 1219 C C . THR A 1 169 ? -47.639 36.136 23.508 1.00 61.16 169 THR A C 1
ATOM 1221 O O . THR A 1 169 ? -48.584 36.346 22.743 1.00 61.16 169 THR A O 1
ATOM 1224 N N . PRO A 1 170 ? -47.848 35.977 24.829 1.00 51.34 170 PRO A N 1
ATOM 1225 C CA . PRO A 1 170 ? -49.184 36.095 25.398 1.00 51.34 170 PRO A CA 1
ATOM 1226 C C . PRO A 1 170 ? -49.680 37.541 25.279 1.00 51.34 170 PRO A C 1
ATOM 1228 O O . PRO A 1 170 ? -49.002 38.494 25.673 1.00 51.34 170 PRO A O 1
ATOM 1231 N N . ALA A 1 171 ? -50.876 37.699 24.714 1.00 56.44 171 ALA A N 1
ATOM 1232 C CA . ALA A 1 171 ? -51.558 38.978 24.596 1.00 56.44 171 ALA A CA 1
ATOM 1233 C C . ALA A 1 171 ? -51.780 39.607 25.983 1.00 56.44 171 ALA A C 1
ATOM 1235 O O . ALA A 1 171 ? -52.254 38.953 26.914 1.00 56.44 171 ALA A O 1
ATOM 1236 N N . ARG A 1 172 ? -51.464 40.902 26.114 1.00 55.88 172 ARG A N 1
ATOM 1237 C CA . ARG A 1 172 ? -51.828 41.726 27.277 1.00 55.88 172 ARG A CA 1
ATOM 1238 C C . ARG A 1 172 ? -53.347 41.661 27.478 1.00 55.88 172 ARG A C 1
ATOM 1240 O O . ARG A 1 172 ? -54.090 42.174 26.645 1.00 55.88 172 ARG A O 1
ATOM 1247 N N . GLN A 1 173 ? -53.806 41.086 28.589 1.00 58.81 173 GLN A N 1
ATOM 1248 C CA . GLN A 1 173 ? -55.194 41.242 29.023 1.00 58.81 173 GLN A CA 1
ATOM 1249 C C . GLN A 1 173 ? -55.461 42.712 29.403 1.00 58.81 173 GLN A C 1
ATOM 1251 O O . GLN A 1 173 ? -54.643 43.314 30.110 1.00 58.81 173 GLN A O 1
ATOM 1256 N N . PRO A 1 174 ? -56.578 43.312 28.958 1.00 54.50 174 PRO A N 1
ATOM 1257 C CA . PRO A 1 174 ? -56.975 44.637 29.410 1.00 54.50 174 PRO A CA 1
ATOM 1258 C C . PRO A 1 174 ? -57.413 44.577 30.880 1.00 54.50 174 PRO A C 1
ATOM 1260 O O . PRO A 1 174 ? -58.169 43.695 31.282 1.00 54.50 174 PRO A O 1
ATOM 1263 N N . ARG A 1 175 ? -56.930 45.528 31.688 1.00 51.44 175 ARG A N 1
ATOM 1264 C CA . ARG A 1 175 ? -57.431 45.746 33.050 1.00 51.44 175 ARG A CA 1
ATOM 1265 C C . ARG A 1 175 ? -58.850 46.306 32.954 1.00 51.44 175 ARG A C 1
ATOM 1267 O O . ARG A 1 175 ? -59.033 47.382 32.391 1.00 51.44 175 ARG A O 1
ATOM 1274 N N . LEU A 1 176 ? -59.823 45.580 33.493 1.00 55.38 176 LEU A N 1
ATOM 1275 C CA . LEU A 1 176 ? -61.150 46.114 33.786 1.00 55.38 176 LEU A CA 1
ATOM 1276 C C . LEU A 1 176 ? -61.100 46.787 35.164 1.00 55.38 176 LEU A C 1
ATOM 1278 O O . LEU A 1 176 ? -60.622 46.177 36.121 1.00 55.38 176 LEU A O 1
ATOM 1282 N N . ASN A 1 177 ? -61.541 48.046 35.210 1.00 53.91 177 ASN A N 1
ATOM 1283 C CA . ASN A 1 177 ? -61.981 48.729 36.428 1.00 53.91 177 ASN A CA 1
ATOM 1284 C C . ASN A 1 177 ? -63.433 48.350 36.714 1.00 53.91 177 ASN A C 1
ATOM 1286 O O . ASN A 1 177 ? -64.183 48.194 35.721 1.00 53.91 177 ASN A O 1
#

Organism: NCBI:txid135487

Mean predicted aligned error: 10.01 Å

Sequence (177 aa):
MVSALPALPMMVATARPAIAATAQRIDVIAVCEEGWLYSFPIDRVNPAIGDAQAVGLSVLVSSFATTALVRAGTRLVALAVDIEGQLRVAHKDDGGVWSTISVVAGAVLSPCGGVSAAAVSTGIAAVAMTSDGQPCWTTSTEGTEWTALMPVDIYILRRADHLPEHHPTPARQPRLN

Solvent-accessible surface area (backbone atoms only — not comparable to full-atom values): 9944 Å² total; per-residue (Å²): 133,85,78,73,74,78,79,74,82,56,64,36,90,70,32,45,62,19,58,34,74,58,99,60,36,35,40,34,38,37,31,23,73,87,15,37,41,34,32,33,41,32,36,64,89,59,87,43,78,49,77,74,40,66,52,28,95,84,62,63,32,35,57,64,18,26,32,22,32,30,55,52,87,66,31,42,33,42,36,34,24,22,73,85,12,42,44,33,38,31,32,26,48,76,94,55,68,56,36,73,65,44,76,51,54,66,65,56,29,28,36,76,48,44,38,48,52,44,61,49,99,76,22,37,42,37,41,35,18,28,66,88,70,47,48,26,36,32,40,18,64,82,65,78,63,64,46,56,40,40,76,56,88,78,79,73,79,70,76,81,90,67,77,80,80,80,76,79,78,82,78,84,78,81,85,82,129